Protein AF-A0A7X3FUL5-F1 (afdb_monomer_lite)

Organism: NCBI:txid2683198

Sequence (285 aa):
MTPEQLDKLRYYLGDAISIDHLSRREWRLQTDLLRQSFIAADMFVQLDKRAIFVDGRISVDVGKKALASKDVKAFFNRRCHDFGLKSRRLIYFDTVSSAKIRGGNHNTLLHFHALLEFPERRSLKQFKAQLKKVFGDAKELGERQLHRSAPNWDTGFTHGSTRAQGPLGKIFYSTKNAGAAYAALNLNKGGARSRAAPVARGSLNKRSQGIARGLPSNFNAQIVICDRVSQQRGRAAFNAWYQDEKAKQDRQILERAAKAAPTTANESAAFVSQVPLKISGSNVA

Secondary structure (DSSP, 8-state):
--HHHHHHHHHHHGGG--GGG-S--SGGGS-HHHHHHHHHHHHHHHHGGGEEEEEEEPPHHHHHHHHHTS-HHHHHHHHHHHTT--S-EEEEEEEE--TTS-SS----EEEEEEEEEPPTT--HHHHHHHHHHHH---GGGGGGGEEEE---SS--EEETTEEE-HHHHHHHHHHTTHHHHHHHTTTTTTTT--TTTTHHHHGGGTT--GGG-SS-TTSGGGTEEEESS-HHHHHHHHHHHHHHHHHHHHHHHHHHHHHHS----SSSSS---------------

Structure (mmCIF, N/CA/C/O backbone):
data_AF-A0A7X3FUL5-F1
#
_entry.id   AF-A0A7X3FUL5-F1
#
loop_
_atom_site.group_PDB
_atom_site.id
_atom_site.type_symbol
_atom_site.label_atom_id
_atom_site.label_alt_id
_atom_site.label_comp_id
_atom_site.label_asym_id
_atom_site.label_entity_id
_atom_site.label_seq_id
_atom_site.pdbx_PDB_ins_code
_atom_site.Cartn_x
_atom_site.Cartn_y
_atom_site.Cartn_z
_atom_site.occupancy
_atom_site.B_iso_or_equiv
_atom_site.auth_seq_id
_atom_site.auth_comp_id
_atom_site.auth_asym_id
_atom_site.auth_atom_id
_atom_site.pdbx_PDB_model_num
ATOM 1 N N . MET A 1 1 ? 6.522 -15.749 -12.344 1.00 79.62 1 MET A N 1
ATOM 2 C CA . MET A 1 1 ? 5.424 -14.832 -12.706 1.00 79.62 1 MET A CA 1
ATOM 3 C C . MET A 1 1 ? 5.093 -15.133 -14.150 1.00 79.62 1 MET A C 1
ATOM 5 O O . MET A 1 1 ? 6.028 -15.232 -14.934 1.00 79.62 1 MET A O 1
ATOM 9 N N . THR A 1 2 ? 3.832 -15.404 -14.470 1.00 88.69 2 THR A N 1
ATOM 10 C CA . THR A 1 2 ? 3.420 -15.668 -15.858 1.00 88.69 2 THR A CA 1
ATOM 11 C C . THR A 1 2 ? 3.358 -14.357 -16.654 1.00 88.69 2 THR A C 1
ATOM 13 O O . THR A 1 2 ? 3.250 -13.296 -16.029 1.00 88.69 2 THR A O 1
ATOM 16 N N . PRO A 1 3 ? 3.391 -14.397 -18.000 1.00 88.50 3 PRO A N 1
ATOM 17 C CA . PRO A 1 3 ? 3.166 -13.206 -18.823 1.00 88.50 3 PRO A CA 1
ATOM 18 C C . PRO A 1 3 ? 1.864 -12.481 -18.455 1.00 88.50 3 PRO A C 1
ATOM 20 O O . PRO A 1 3 ? 1.877 -11.287 -18.187 1.00 88.50 3 PRO A O 1
ATOM 23 N N . GLU A 1 4 ? 0.770 -13.225 -18.268 1.00 89.69 4 GLU A N 1
ATOM 24 C CA . GLU A 1 4 ? -0.522 -12.665 -17.849 1.00 89.69 4 GLU A CA 1
ATOM 25 C C . GLU A 1 4 ? -0.452 -11.950 -16.485 1.00 89.69 4 GLU A C 1
ATOM 27 O O . GLU A 1 4 ? -1.010 -10.869 -16.298 1.00 89.69 4 GLU A O 1
ATOM 32 N N . GLN A 1 5 ? 0.254 -12.528 -15.506 1.00 88.81 5 GLN A N 1
ATOM 33 C CA . GLN A 1 5 ? 0.448 -11.894 -14.198 1.00 88.81 5 GLN A CA 1
ATOM 34 C C . GLN A 1 5 ? 1.295 -10.626 -14.297 1.00 88.81 5 GLN A C 1
ATOM 36 O O . GLN A 1 5 ? 1.069 -9.682 -13.541 1.00 88.81 5 GLN A O 1
ATOM 41 N N . LEU A 1 6 ? 2.270 -10.610 -15.205 1.00 87.88 6 LEU A N 1
ATOM 42 C CA . LEU A 1 6 ? 3.119 -9.456 -15.447 1.00 87.88 6 LEU A CA 1
ATOM 43 C C . LEU A 1 6 ? 2.346 -8.327 -16.143 1.00 87.88 6 LEU A C 1
ATOM 45 O O . LEU A 1 6 ? 2.503 -7.166 -15.774 1.00 87.88 6 LEU A O 1
ATOM 49 N N . ASP A 1 7 ? 1.461 -8.655 -17.079 1.00 89.94 7 ASP A N 1
ATOM 50 C CA . ASP A 1 7 ? 0.599 -7.667 -17.727 1.00 89.94 7 ASP A CA 1
ATOM 51 C C . ASP A 1 7 ? -0.431 -7.099 -16.752 1.00 89.94 7 ASP A C 1
ATOM 53 O O . ASP A 1 7 ? -0.622 -5.886 -16.698 1.00 89.94 7 ASP A O 1
ATOM 57 N N . LYS A 1 8 ? -1.003 -7.933 -15.874 1.00 88.69 8 LYS A N 1
ATOM 58 C CA . LYS A 1 8 ? -1.824 -7.449 -14.752 1.00 88.69 8 LYS A CA 1
ATOM 59 C C . LYS A 1 8 ? -1.018 -6.548 -13.815 1.00 88.69 8 LYS A C 1
ATOM 61 O O . LYS A 1 8 ? -1.501 -5.493 -13.415 1.00 88.69 8 LYS A O 1
ATOM 66 N N . LEU A 1 9 ? 0.216 -6.923 -13.476 1.00 89.38 9 LEU A N 1
ATOM 67 C CA . LEU A 1 9 ? 1.098 -6.093 -12.653 1.00 89.38 9 LEU A CA 1
ATOM 68 C C . LEU A 1 9 ? 1.320 -4.716 -13.297 1.00 89.38 9 LEU A C 1
ATOM 70 O O . LEU A 1 9 ? 1.159 -3.701 -12.621 1.00 89.38 9 LEU A O 1
ATOM 74 N N . ARG A 1 10 ? 1.638 -4.673 -14.596 1.00 87.88 10 ARG A N 1
ATOM 75 C CA . ARG A 1 10 ? 1.774 -3.426 -15.363 1.00 87.88 10 ARG A CA 1
ATOM 76 C C . ARG A 1 10 ? 0.492 -2.622 -15.373 1.00 87.88 10 ARG A C 1
ATOM 78 O O . ARG A 1 10 ? 0.539 -1.435 -15.094 1.00 87.88 10 ARG A O 1
ATOM 85 N N . TYR A 1 11 ? -0.642 -3.271 -15.612 1.00 86.44 11 TYR A N 1
ATOM 86 C CA . TYR A 1 11 ? -1.949 -2.631 -15.558 1.00 86.44 11 TYR A CA 1
ATOM 87 C C . TYR A 1 11 ? -2.181 -1.930 -14.206 1.00 86.44 11 TYR A C 1
ATOM 89 O O . TYR A 1 11 ? -2.621 -0.784 -14.168 1.00 86.44 11 TYR A O 1
ATOM 97 N N . TYR A 1 12 ? -1.816 -2.566 -13.086 1.00 86.31 12 TYR A N 1
ATOM 98 C CA . TYR A 1 12 ? -1.978 -1.980 -11.748 1.00 86.31 12 TYR A CA 1
ATOM 99 C C . TYR A 1 12 ? -0.986 -0.861 -11.414 1.00 86.31 12 TYR A C 1
ATOM 101 O O . TYR A 1 12 ? -1.294 -0.006 -10.579 1.00 86.31 12 TYR A O 1
ATOM 109 N N . LEU A 1 13 ? 0.201 -0.877 -12.019 1.00 85.25 13 LEU A N 1
ATOM 110 C CA . LEU A 1 13 ? 1.215 0.163 -11.843 1.00 85.25 13 LEU A CA 1
ATOM 111 C C . LEU A 1 13 ? 1.037 1.322 -12.840 1.00 85.25 13 LEU A C 1
ATOM 113 O O . LEU A 1 13 ? 1.470 2.437 -12.553 1.00 85.25 13 LEU A O 1
ATOM 117 N N . GLY A 1 14 ? 0.381 1.077 -13.976 1.00 79.94 14 GLY A N 1
ATOM 118 C CA . GLY A 1 14 ? 0.295 1.997 -15.108 1.00 79.94 14 GLY A CA 1
ATOM 119 C C . GLY A 1 14 ? 1.675 2.438 -15.611 1.00 79.94 14 GLY A C 1
ATOM 120 O O . GLY A 1 14 ? 2.691 1.791 -15.353 1.00 79.94 14 GLY A O 1
ATOM 121 N N . ASP A 1 15 ? 1.724 3.609 -16.244 1.00 76.81 15 ASP A N 1
ATOM 122 C CA . ASP A 1 15 ? 2.964 4.227 -16.749 1.00 76.81 15 ASP A CA 1
ATOM 123 C C . ASP A 1 15 ? 3.752 4.985 -15.669 1.00 76.81 15 ASP A C 1
ATOM 125 O O . ASP A 1 15 ? 4.666 5.765 -15.943 1.00 76.81 15 ASP A O 1
ATOM 129 N N . ALA A 1 16 ? 3.405 4.785 -14.398 1.00 79.94 16 ALA A N 1
ATOM 130 C CA . ALA A 1 16 ? 4.010 5.523 -13.298 1.00 79.94 16 ALA A CA 1
ATOM 131 C C . ALA A 1 16 ? 5.480 5.144 -13.043 1.00 79.94 16 ALA A C 1
ATOM 133 O O . ALA A 1 16 ? 6.168 5.820 -12.266 1.00 79.94 16 ALA A O 1
ATOM 134 N N . ILE A 1 17 ? 5.957 4.051 -13.651 1.00 82.81 17 ILE A N 1
ATOM 135 C CA . ILE A 1 17 ? 7.285 3.477 -13.425 1.00 82.81 17 ILE A CA 1
ATOM 136 C C . ILE A 1 17 ? 7.944 3.163 -14.765 1.00 82.81 17 ILE A C 1
ATOM 138 O O . ILE A 1 17 ? 7.440 2.353 -15.532 1.00 82.81 17 ILE A O 1
ATOM 142 N N . SER A 1 18 ? 9.119 3.747 -14.992 1.00 85.19 18 SER A N 1
ATOM 143 C CA . SER A 1 18 ? 10.024 3.373 -16.079 1.00 85.19 18 SER A CA 1
ATOM 144 C C . SER A 1 18 ? 11.337 2.866 -15.491 1.00 85.19 18 SER A C 1
ATOM 146 O O . SER A 1 18 ? 11.749 3.304 -14.412 1.00 85.19 18 SER A O 1
ATOM 148 N N . ILE A 1 19 ? 12.007 1.956 -16.201 1.00 86.94 19 ILE A N 1
ATOM 149 C CA . ILE A 1 19 ? 13.347 1.485 -15.839 1.00 86.94 19 ILE A CA 1
ATOM 150 C C . ILE A 1 19 ? 14.356 2.642 -15.786 1.00 86.94 19 ILE A C 1
ATOM 152 O O . ILE A 1 19 ? 15.195 2.678 -14.886 1.00 86.94 19 ILE A O 1
ATOM 156 N N . ASP A 1 20 ? 14.205 3.638 -16.662 1.00 85.62 20 ASP A N 1
ATOM 157 C CA . ASP A 1 20 ? 15.075 4.818 -16.728 1.00 85.62 20 ASP A CA 1
ATOM 158 C C . ASP A 1 20 ? 14.846 5.772 -15.546 1.00 85.62 20 ASP A C 1
ATOM 160 O O . ASP A 1 20 ? 15.722 6.554 -15.176 1.00 85.62 20 ASP A O 1
ATOM 164 N N . HIS A 1 21 ? 13.686 5.674 -14.888 1.00 84.31 21 HIS A N 1
ATOM 165 C CA . HIS A 1 21 ? 13.387 6.432 -13.675 1.00 84.31 21 HIS A CA 1
ATOM 166 C C . HIS A 1 21 ? 14.070 5.849 -12.429 1.00 84.31 21 HIS A C 1
ATOM 168 O O . HIS A 1 21 ? 13.963 6.436 -11.348 1.00 84.31 21 HIS A O 1
ATOM 174 N N . LEU A 1 22 ? 14.751 4.703 -12.535 1.00 84.56 22 LEU A N 1
ATOM 175 C CA . LEU A 1 22 ? 15.404 4.039 -11.412 1.00 84.56 22 LEU A CA 1
ATOM 176 C C . LEU A 1 22 ? 16.895 4.381 -11.346 1.00 84.56 22 LEU A C 1
ATOM 178 O O . LEU A 1 22 ? 17.689 3.966 -12.185 1.00 84.56 22 LEU A O 1
ATOM 182 N N . SER A 1 23 ? 17.323 5.042 -10.267 1.00 79.12 23 SER A N 1
ATOM 183 C CA . SER A 1 23 ? 18.760 5.195 -9.976 1.00 79.12 23 SER A CA 1
ATOM 184 C C . SER A 1 23 ? 19.407 3.921 -9.418 1.00 79.12 23 SER A C 1
ATOM 186 O O . SER A 1 23 ? 20.630 3.788 -9.430 1.00 79.12 23 SER A O 1
ATOM 188 N N . ARG A 1 24 ? 18.601 2.982 -8.910 1.00 80.75 24 ARG A N 1
ATOM 189 C CA . ARG A 1 24 ? 19.043 1.726 -8.293 1.00 80.75 24 ARG A CA 1
ATOM 190 C C . ARG A 1 24 ? 18.210 0.576 -8.822 1.00 80.75 24 ARG A C 1
ATOM 192 O O . ARG A 1 24 ? 17.042 0.756 -9.141 1.00 80.75 24 ARG A O 1
ATOM 199 N N . ARG A 1 25 ? 18.798 -0.616 -8.872 1.00 84.56 25 ARG A N 1
ATOM 200 C CA . ARG A 1 25 ? 18.143 -1.826 -9.400 1.00 84.56 25 ARG A CA 1
ATOM 201 C C . ARG A 1 25 ? 17.849 -2.848 -8.307 1.00 84.56 25 ARG A C 1
ATOM 203 O O . ARG A 1 25 ? 16.920 -3.629 -8.424 1.00 84.56 25 ARG A O 1
ATOM 210 N N . GLU A 1 26 ? 18.581 -2.816 -7.199 1.00 83.12 26 GLU A N 1
ATOM 211 C CA . GLU A 1 26 ? 18.344 -3.717 -6.073 1.00 83.12 26 GLU A CA 1
ATOM 212 C C . GLU A 1 26 ? 17.089 -3.324 -5.283 1.00 83.12 26 GLU A C 1
ATOM 214 O O . GLU A 1 26 ? 17.012 -2.220 -4.743 1.00 83.12 26 GLU A O 1
ATOM 219 N N . TRP A 1 27 ? 16.152 -4.264 -5.118 1.00 83.94 27 TRP A N 1
ATOM 220 C CA . TRP A 1 27 ? 14.923 -4.089 -4.328 1.00 83.94 27 TRP A CA 1
ATOM 221 C C . TRP A 1 27 ? 15.145 -3.426 -2.961 1.00 83.94 27 TRP A C 1
ATOM 223 O O . TRP A 1 27 ? 14.440 -2.487 -2.596 1.00 83.94 27 TRP A O 1
ATOM 233 N N . ARG A 1 28 ? 16.140 -3.899 -2.196 1.00 81.81 28 ARG A N 1
ATOM 234 C CA . ARG A 1 28 ? 16.413 -3.409 -0.832 1.00 81.81 28 ARG A CA 1
ATOM 235 C C . ARG A 1 28 ? 16.795 -1.927 -0.795 1.00 81.81 28 ARG A C 1
ATOM 237 O O . ARG A 1 28 ? 16.656 -1.292 0.243 1.00 81.81 28 ARG A O 1
ATOM 244 N N . LEU A 1 29 ? 17.289 -1.398 -1.914 1.00 79.31 29 LEU A N 1
ATOM 245 C CA . LEU A 1 29 ? 17.746 -0.021 -2.032 1.00 79.31 29 LEU A CA 1
ATOM 246 C C . LEU A 1 29 ? 16.675 0.914 -2.609 1.00 79.31 29 LEU A C 1
ATOM 248 O O . LEU A 1 29 ? 16.933 2.117 -2.702 1.00 79.31 29 LEU A O 1
ATOM 252 N N . GLN A 1 30 ? 15.507 0.379 -2.980 1.00 81.62 30 GLN A N 1
ATOM 253 C CA . GLN A 1 30 ? 14.386 1.146 -3.513 1.00 81.62 30 GLN A CA 1
ATOM 254 C C . GLN A 1 30 ? 13.670 1.968 -2.438 1.00 81.62 30 GLN A C 1
ATOM 256 O O . GLN A 1 30 ? 13.664 1.629 -1.245 1.00 81.62 30 GLN A O 1
ATOM 261 N N . THR A 1 31 ? 12.996 3.035 -2.871 1.00 80.06 31 THR A N 1
ATOM 262 C CA . THR A 1 31 ? 12.142 3.848 -1.995 1.00 80.06 31 THR A CA 1
ATOM 263 C C . THR A 1 31 ? 11.023 2.997 -1.390 1.00 80.06 31 THR A C 1
ATOM 265 O O . THR A 1 31 ? 10.596 1.992 -1.967 1.00 80.06 31 THR A O 1
ATOM 268 N N . ASP A 1 32 ? 10.550 3.372 -0.198 1.00 80.69 32 ASP A N 1
ATOM 269 C CA . ASP A 1 32 ? 9.430 2.664 0.435 1.00 80.69 32 ASP A CA 1
ATOM 270 C C . ASP A 1 32 ? 8.182 2.722 -0.449 1.00 80.69 32 ASP A C 1
ATOM 272 O O . ASP A 1 32 ? 7.472 1.728 -0.550 1.00 80.69 32 ASP A O 1
ATOM 276 N N . LEU A 1 33 ? 7.949 3.856 -1.122 1.00 82.25 33 LEU A N 1
ATOM 277 C CA . LEU A 1 33 ? 6.818 4.043 -2.026 1.00 82.25 33 LEU A CA 1
ATOM 278 C C . LEU A 1 33 ? 6.862 3.051 -3.192 1.00 82.25 33 LEU A C 1
ATOM 280 O O . LEU A 1 33 ? 5.865 2.382 -3.463 1.00 82.25 33 LEU A O 1
ATOM 284 N N . LEU A 1 34 ? 8.025 2.898 -3.835 1.00 86.25 34 LEU A N 1
ATOM 285 C CA . LEU A 1 34 ? 8.201 1.930 -4.914 1.00 86.25 34 LEU A CA 1
ATOM 286 C C . LEU A 1 34 ? 7.966 0.504 -4.405 1.00 86.25 34 LEU A C 1
ATOM 288 O O . LEU A 1 34 ? 7.189 -0.248 -4.991 1.00 86.25 34 LEU A O 1
ATOM 292 N N . ARG A 1 35 ? 8.564 0.149 -3.260 1.00 87.88 35 ARG A N 1
ATOM 293 C CA . ARG A 1 35 ? 8.383 -1.179 -2.655 1.00 87.88 35 ARG A CA 1
ATOM 294 C C . ARG A 1 35 ? 6.921 -1.467 -2.317 1.00 87.88 35 ARG A C 1
ATOM 296 O O . ARG A 1 35 ? 6.401 -2.524 -2.655 1.00 87.88 35 ARG A O 1
ATOM 303 N N . GLN A 1 36 ? 6.243 -0.524 -1.676 1.00 88.56 36 GLN A N 1
ATOM 304 C CA . GLN A 1 36 ? 4.834 -0.646 -1.307 1.00 88.56 36 GLN A CA 1
ATOM 305 C C . GLN A 1 36 ? 3.928 -0.762 -2.536 1.00 88.56 36 GLN A C 1
ATOM 307 O O . GLN A 1 36 ? 2.947 -1.495 -2.488 1.00 88.56 36 GLN A O 1
ATOM 312 N N . SER A 1 37 ? 4.290 -0.119 -3.645 1.00 89.00 37 SER A N 1
ATOM 313 C CA . SER A 1 37 ? 3.534 -0.185 -4.899 1.00 89.00 37 SER A CA 1
ATOM 314 C C . SER A 1 37 ? 3.611 -1.560 -5.550 1.00 89.00 37 SER A C 1
ATOM 316 O O . SER A 1 37 ? 2.576 -2.117 -5.899 1.00 89.00 37 SER A O 1
ATOM 318 N N . PHE A 1 38 ? 4.798 -2.171 -5.613 1.00 91.69 38 PHE A N 1
ATOM 319 C CA . PHE A 1 38 ? 4.933 -3.555 -6.086 1.00 91.69 38 PHE A CA 1
ATOM 320 C C . PHE A 1 38 ? 4.267 -4.566 -5.151 1.00 91.69 38 PHE A C 1
ATOM 322 O O . PHE A 1 38 ? 3.683 -5.540 -5.614 1.00 91.69 38 PHE A O 1
ATOM 329 N N . ILE A 1 39 ? 4.314 -4.330 -3.837 1.00 91.94 39 ILE A N 1
ATOM 330 C CA . ILE A 1 39 ? 3.602 -5.154 -2.855 1.00 91.94 39 ILE A CA 1
ATOM 331 C C . ILE A 1 39 ? 2.082 -5.069 -3.068 1.00 91.94 39 ILE A C 1
ATOM 333 O O . ILE A 1 39 ? 1.401 -6.092 -3.090 1.00 91.94 39 ILE A O 1
ATOM 337 N N . ALA A 1 40 ? 1.544 -3.861 -3.229 1.00 90.62 40 ALA A N 1
ATOM 338 C CA . ALA A 1 40 ? 0.122 -3.652 -3.450 1.00 90.62 40 ALA A CA 1
ATOM 339 C C . ALA A 1 40 ? -0.336 -4.231 -4.792 1.00 90.62 40 ALA A C 1
ATOM 341 O O . ALA A 1 40 ? -1.346 -4.925 -4.841 1.00 90.62 40 ALA A O 1
ATOM 342 N N . ALA A 1 41 ? 0.417 -3.997 -5.865 1.00 90.44 41 ALA A N 1
ATOM 343 C CA . ALA A 1 41 ? 0.095 -4.526 -7.182 1.00 90.44 41 ALA A CA 1
ATOM 344 C C . ALA A 1 41 ? 0.138 -6.067 -7.202 1.00 90.44 41 ALA A C 1
ATOM 346 O O . ALA A 1 41 ? -0.780 -6.684 -7.732 1.00 90.44 41 ALA A O 1
ATOM 347 N N . ASP A 1 42 ? 1.104 -6.704 -6.527 1.00 91.81 42 ASP A N 1
ATOM 348 C CA . ASP A 1 42 ? 1.114 -8.164 -6.334 1.00 91.81 42 ASP A CA 1
ATOM 349 C C . ASP A 1 42 ? -0.128 -8.666 -5.575 1.00 91.81 42 ASP A C 1
ATOM 351 O O . ASP A 1 42 ? -0.709 -9.692 -5.938 1.00 91.81 42 ASP A O 1
ATOM 355 N N . MET A 1 43 ? -0.589 -7.930 -4.555 1.00 91.44 43 MET A N 1
ATOM 356 C CA . MET A 1 43 ? -1.853 -8.255 -3.888 1.00 91.44 43 MET A CA 1
ATOM 357 C C . MET A 1 43 ? -3.028 -8.214 -4.865 1.00 91.44 43 MET A C 1
ATOM 359 O O . MET A 1 43 ? -3.838 -9.135 -4.835 1.00 91.44 43 MET A O 1
ATOM 363 N N . PHE A 1 44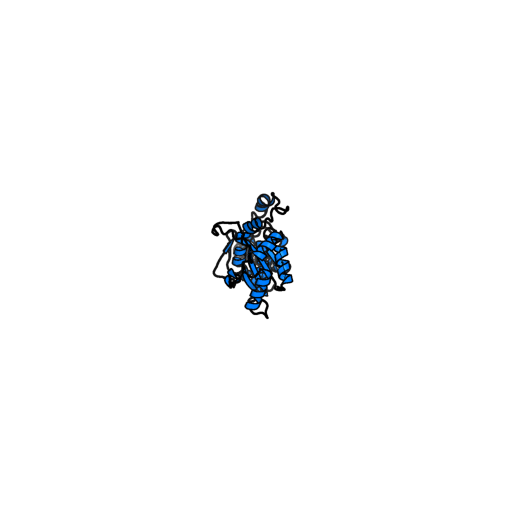 ? -3.116 -7.204 -5.734 1.00 88.94 44 PHE A N 1
ATOM 364 C CA . PHE A 1 44 ? -4.176 -7.128 -6.743 1.00 88.94 44 PHE A CA 1
ATOM 365 C C . PHE A 1 44 ? -4.125 -8.281 -7.738 1.00 88.94 44 PHE A C 1
ATOM 367 O O . PHE A 1 44 ? -5.147 -8.922 -7.962 1.00 88.94 44 PHE A O 1
ATOM 374 N N . VAL A 1 45 ? -2.940 -8.606 -8.261 1.00 90.50 45 VAL A N 1
ATOM 375 C CA . VAL A 1 45 ? -2.754 -9.741 -9.179 1.00 90.50 45 VAL A CA 1
ATOM 376 C C . VAL A 1 45 ? -3.246 -11.052 -8.553 1.00 90.50 45 VAL A C 1
ATOM 378 O O . VAL A 1 45 ? -3.807 -11.892 -9.250 1.00 90.50 45 VAL A O 1
ATOM 381 N N . GLN A 1 46 ? -3.056 -11.239 -7.244 1.00 90.31 46 GLN A N 1
ATOM 382 C CA . GLN A 1 46 ? -3.412 -12.485 -6.554 1.00 90.31 46 GLN A CA 1
ATOM 383 C C . GLN A 1 46 ? -4.841 -12.546 -6.026 1.00 90.31 46 GLN A C 1
ATOM 385 O O . GLN A 1 46 ? -5.389 -13.635 -5.883 1.00 90.31 46 GLN A O 1
ATOM 390 N N . LEU A 1 47 ? -5.397 -11.411 -5.613 1.00 89.19 47 LEU A N 1
ATOM 391 C CA . LEU A 1 47 ? -6.693 -11.346 -4.939 1.00 89.19 47 LEU A CA 1
ATOM 392 C C . LEU A 1 47 ? -7.820 -10.918 -5.866 1.00 89.19 47 LEU A C 1
ATOM 394 O O . LEU A 1 47 ? -8.980 -11.173 -5.540 1.00 89.19 47 LEU A O 1
ATOM 398 N N . ASP A 1 48 ? -7.493 -10.239 -6.964 1.00 86.06 48 ASP A N 1
ATOM 399 C CA . ASP A 1 48 ? -8.454 -9.657 -7.892 1.00 86.06 48 ASP A CA 1
ATOM 400 C C . ASP A 1 48 ? -9.558 -8.891 -7.126 1.00 86.06 48 ASP A C 1
ATOM 402 O O . ASP A 1 48 ? -9.261 -8.000 -6.321 1.00 86.06 48 ASP A O 1
ATOM 406 N N . LYS A 1 49 ? -10.829 -9.290 -7.261 1.00 86.12 49 LYS A N 1
ATOM 407 C CA . LYS A 1 49 ? -11.991 -8.661 -6.608 1.00 86.12 49 LYS A CA 1
ATOM 408 C C . LYS A 1 49 ? -11.947 -8.692 -5.077 1.00 86.12 49 LYS A C 1
ATOM 410 O O . LYS A 1 49 ? -12.692 -7.954 -4.426 1.00 86.12 49 LYS A O 1
ATOM 415 N N . ARG A 1 50 ? -11.103 -9.541 -4.481 1.00 89.81 50 ARG A N 1
ATOM 416 C CA . ARG A 1 50 ? -10.924 -9.632 -3.027 1.00 89.81 50 ARG A CA 1
ATOM 417 C C . ARG A 1 50 ? -9.946 -8.589 -2.485 1.00 89.81 50 ARG A C 1
ATOM 419 O O . ARG A 1 50 ? -9.937 -8.383 -1.277 1.00 89.81 50 ARG A O 1
ATOM 426 N N . ALA A 1 51 ? -9.148 -7.915 -3.310 1.00 90.06 51 ALA A N 1
ATOM 427 C CA . ALA A 1 51 ? -8.333 -6.789 -2.860 1.00 90.06 51 ALA A CA 1
ATOM 428 C C . ALA A 1 51 ? -9.199 -5.522 -2.785 1.00 90.06 51 ALA A C 1
ATOM 430 O O . ALA A 1 51 ? -9.649 -5.000 -3.802 1.00 90.06 51 ALA A O 1
ATOM 431 N N . ILE A 1 52 ? -9.450 -5.021 -1.574 1.00 88.56 52 ILE A N 1
ATOM 432 C CA . ILE A 1 52 ? -10.317 -3.859 -1.345 1.00 88.56 52 ILE A CA 1
ATOM 433 C C . ILE A 1 52 ? -9.569 -2.718 -0.662 1.00 88.56 52 ILE A C 1
ATOM 435 O O . ILE A 1 52 ? -8.742 -2.949 0.221 1.00 88.56 52 ILE A O 1
ATOM 439 N N . PHE A 1 53 ? -9.918 -1.482 -1.024 1.00 88.75 53 PHE A N 1
ATOM 440 C CA . PHE A 1 53 ? -9.463 -0.302 -0.301 1.00 88.75 53 PHE A CA 1
ATOM 441 C C . PHE A 1 53 ? -10.477 0.120 0.755 1.00 88.75 53 PHE A C 1
ATOM 443 O O . PHE A 1 53 ? -11.685 0.166 0.506 1.00 88.75 53 PHE A O 1
ATOM 450 N N . VAL A 1 54 ? -9.976 0.460 1.937 1.00 89.88 54 VAL A N 1
ATOM 451 C CA . VAL A 1 54 ? -10.762 1.008 3.038 1.00 89.88 54 VAL A CA 1
ATOM 452 C C . VAL A 1 54 ? -10.091 2.274 3.543 1.00 89.88 54 VAL A C 1
ATOM 454 O O . VAL A 1 54 ? -9.001 2.223 4.110 1.00 89.88 54 VAL A O 1
ATOM 457 N N . ASP A 1 55 ? -10.781 3.393 3.361 1.00 87.94 55 ASP A N 1
ATOM 458 C CA . ASP A 1 55 ? -10.445 4.672 3.972 1.00 87.94 55 ASP A CA 1
ATOM 459 C C . ASP A 1 55 ? -11.239 4.775 5.277 1.00 87.94 55 ASP A C 1
ATOM 461 O O . ASP A 1 55 ? -12.467 4.631 5.281 1.00 87.94 55 ASP A O 1
ATOM 465 N N . GLY A 1 56 ? -10.551 4.971 6.398 1.00 88.31 56 GLY A N 1
ATOM 466 C CA . GLY A 1 56 ? -11.172 4.887 7.709 1.00 88.31 56 GLY A CA 1
ATOM 467 C C . GLY A 1 56 ? -10.761 5.986 8.675 1.00 88.31 56 GLY A C 1
ATOM 468 O O . GLY A 1 56 ? -9.622 6.456 8.689 1.00 88.31 56 GLY A O 1
ATOM 469 N N . ARG A 1 57 ? -11.715 6.389 9.518 1.00 88.00 57 ARG A N 1
ATOM 470 C CA . ARG A 1 57 ? -11.464 7.227 10.694 1.00 88.00 57 ARG A CA 1
ATOM 471 C C . ARG A 1 57 ? -11.327 6.348 11.934 1.00 88.00 57 ARG A C 1
ATOM 473 O O . ARG A 1 57 ? -12.150 5.458 12.170 1.00 88.00 57 ARG A O 1
ATOM 480 N N . ILE A 1 58 ? -10.286 6.606 12.713 1.00 89.56 58 ILE A N 1
ATOM 481 C CA . ILE A 1 58 ? -10.022 5.920 13.979 1.00 89.56 58 ILE A CA 1
ATOM 482 C C . ILE A 1 58 ? -10.821 6.632 15.068 1.00 89.56 58 ILE A C 1
ATOM 484 O O . ILE A 1 58 ? -10.891 7.863 15.066 1.00 89.56 58 ILE A O 1
ATOM 488 N N . SER A 1 59 ? -11.443 5.882 15.982 1.00 89.31 59 SER A N 1
ATOM 489 C CA . SER A 1 59 ? -12.160 6.515 17.092 1.00 89.31 59 SER A CA 1
ATOM 490 C C . SER A 1 59 ? -11.189 7.300 17.975 1.00 89.31 59 SER A C 1
ATOM 492 O O . SER A 1 59 ? -10.026 6.917 18.136 1.00 89.31 59 SER A O 1
ATOM 494 N N . VAL A 1 60 ? -11.664 8.396 18.568 1.00 85.06 60 VAL A N 1
ATOM 495 C CA . VAL A 1 60 ? -10.824 9.298 19.371 1.00 85.06 60 VAL A CA 1
ATOM 496 C C . VAL A 1 60 ? -10.111 8.545 20.498 1.00 85.06 60 VAL A C 1
ATOM 498 O O . VAL A 1 60 ? -8.908 8.719 20.687 1.00 85.06 60 VAL A O 1
ATOM 501 N N . ASP A 1 61 ? -10.812 7.655 21.200 1.00 87.31 61 ASP A N 1
ATOM 502 C CA . ASP A 1 61 ? -10.247 6.899 22.323 1.00 87.31 61 ASP A CA 1
ATOM 503 C C . ASP A 1 61 ? -9.153 5.922 21.890 1.00 87.31 61 ASP A C 1
ATOM 505 O O . ASP A 1 61 ? -8.110 5.813 22.540 1.00 87.31 61 ASP A O 1
ATOM 509 N N . VAL A 1 62 ? -9.365 5.210 20.778 1.00 91.25 62 VAL A N 1
ATOM 510 C CA . VAL A 1 62 ? -8.357 4.288 20.238 1.00 91.25 62 VAL A CA 1
ATOM 511 C C . VAL A 1 62 ? -7.171 5.070 19.678 1.00 91.25 62 VAL A C 1
ATOM 513 O O . VAL A 1 62 ? -6.031 4.672 19.909 1.00 91.25 62 VAL A O 1
ATOM 516 N N . GLY A 1 63 ? -7.417 6.208 19.024 1.00 87.19 63 GLY A N 1
ATOM 517 C CA . GLY A 1 63 ? -6.381 7.125 18.552 1.00 87.19 63 GLY A CA 1
ATOM 518 C C . GLY A 1 63 ? -5.506 7.649 19.692 1.00 87.19 63 GLY A C 1
ATOM 519 O O . GLY A 1 63 ? -4.285 7.542 19.617 1.00 87.19 63 GLY A O 1
ATOM 520 N N . LYS A 1 64 ? -6.104 8.121 20.794 1.00 84.62 64 LYS A N 1
ATOM 521 C CA . LYS A 1 64 ? -5.370 8.566 21.994 1.00 84.62 64 LYS A CA 1
ATOM 522 C C . LYS A 1 64 ? -4.498 7.455 22.580 1.00 84.62 64 LYS A C 1
ATOM 524 O O . LYS A 1 64 ? -3.331 7.697 22.877 1.00 84.62 64 LYS A O 1
ATOM 529 N N . LYS A 1 65 ? -5.026 6.230 22.698 1.00 89.12 65 LYS A N 1
ATOM 530 C CA . LYS A 1 65 ? -4.258 5.062 23.175 1.00 89.12 65 LYS A CA 1
ATOM 531 C C . LYS A 1 65 ? -3.100 4.713 22.237 1.00 89.12 65 LYS A C 1
ATOM 533 O O . LYS A 1 65 ? -2.001 4.435 22.708 1.00 89.12 65 LYS A O 1
ATOM 538 N N . ALA A 1 66 ? -3.327 4.773 20.925 1.00 87.31 66 ALA A N 1
ATOM 539 C CA . ALA A 1 66 ? -2.282 4.546 19.934 1.00 87.31 66 ALA A CA 1
ATOM 540 C C . ALA A 1 66 ? -1.164 5.591 20.055 1.00 87.31 66 ALA A C 1
ATOM 542 O O . ALA A 1 66 ? 0.008 5.229 20.104 1.00 87.31 66 ALA A O 1
ATOM 543 N N . LEU A 1 67 ? -1.511 6.874 20.173 1.00 81.69 67 LEU A N 1
ATOM 544 C CA . LEU A 1 67 ? -0.539 7.956 20.360 1.00 81.69 67 LEU A CA 1
ATOM 545 C C . LEU A 1 67 ? 0.239 7.805 21.675 1.00 81.69 67 LEU A C 1
ATOM 547 O O . LEU A 1 67 ? 1.461 7.941 21.687 1.00 81.69 67 LEU A O 1
ATOM 551 N N . ALA A 1 68 ? -0.446 7.452 22.766 1.00 82.38 68 ALA A N 1
ATOM 552 C CA . ALA A 1 68 ? 0.177 7.210 24.066 1.00 82.38 68 ALA A CA 1
ATOM 553 C C . ALA A 1 68 ? 1.168 6.032 24.048 1.00 82.38 68 ALA A C 1
ATOM 555 O O . ALA A 1 68 ? 2.143 6.045 24.797 1.00 82.38 68 ALA A O 1
ATOM 556 N N . SER A 1 69 ? 0.963 5.042 23.169 1.00 83.31 69 SER A N 1
ATOM 557 C CA . SER A 1 69 ? 1.866 3.890 23.032 1.00 83.31 69 SER A CA 1
ATOM 558 C C . SER A 1 69 ? 3.250 4.240 22.473 1.00 83.31 69 SER A C 1
ATOM 560 O O . SER A 1 69 ? 4.165 3.433 22.594 1.00 83.31 69 SER A O 1
ATOM 562 N N . LYS A 1 70 ? 3.409 5.418 21.847 1.00 78.12 70 LYS A N 1
ATOM 563 C CA . LYS A 1 70 ? 4.618 5.863 21.122 1.00 78.12 70 LYS A CA 1
ATOM 564 C C . LYS A 1 70 ? 5.022 4.993 19.916 1.00 78.12 70 LYS A C 1
ATOM 566 O O . LYS A 1 70 ? 5.920 5.390 19.181 1.00 78.12 70 LYS A O 1
ATOM 571 N N . ASP A 1 71 ? 4.328 3.882 19.661 1.00 81.75 71 ASP A N 1
ATOM 572 C CA . ASP A 1 71 ? 4.469 3.034 18.473 1.00 81.75 71 ASP A CA 1
ATOM 573 C C . ASP A 1 71 ? 3.081 2.670 17.918 1.00 81.75 71 ASP A C 1
ATOM 575 O O . ASP A 1 71 ? 2.523 1.592 18.143 1.00 81.75 71 ASP A O 1
ATOM 579 N N . VAL A 1 72 ? 2.506 3.614 17.169 1.00 82.88 72 VAL A N 1
ATOM 580 C CA . VAL A 1 72 ? 1.180 3.481 16.544 1.00 82.88 72 VAL A CA 1
ATOM 581 C C . VAL A 1 72 ? 1.099 2.252 15.640 1.00 82.88 72 VAL A C 1
ATOM 583 O O . VAL A 1 72 ? 0.080 1.556 15.620 1.00 82.88 72 VAL A O 1
ATOM 586 N N . LYS A 1 73 ? 2.175 1.959 14.906 1.00 87.06 73 LYS A N 1
ATOM 587 C CA . LYS A 1 73 ? 2.236 0.822 13.992 1.00 87.06 73 LYS A CA 1
ATOM 588 C C . LYS A 1 73 ? 2.134 -0.492 14.763 1.00 87.06 73 LYS A C 1
ATOM 590 O O . LYS A 1 73 ? 1.282 -1.317 14.425 1.00 87.06 73 LYS A O 1
ATOM 595 N N . ALA A 1 74 ? 2.961 -0.691 15.789 1.00 87.88 74 ALA A N 1
ATOM 596 C CA . ALA A 1 74 ? 2.910 -1.895 16.613 1.00 87.88 74 ALA A CA 1
ATOM 597 C C . ALA A 1 74 ? 1.576 -2.009 17.360 1.00 87.88 74 ALA A C 1
ATOM 599 O O . ALA A 1 74 ? 0.984 -3.090 17.384 1.00 87.88 74 ALA A O 1
ATOM 600 N N . PHE A 1 75 ? 1.056 -0.895 17.884 1.00 91.75 75 PHE A N 1
ATOM 601 C CA . PHE A 1 75 ? -0.240 -0.840 18.559 1.00 91.75 75 PHE A CA 1
ATOM 602 C C . PHE A 1 75 ? -1.374 -1.361 17.668 1.00 91.75 75 PHE A C 1
ATOM 604 O O . PHE A 1 75 ? -2.105 -2.277 18.055 1.00 91.75 75 PHE A O 1
ATOM 611 N N . PHE A 1 76 ? -1.517 -0.824 16.452 1.00 93.12 76 PHE A N 1
ATOM 612 C CA . PHE A 1 76 ? -2.576 -1.268 15.547 1.00 93.12 76 PHE A CA 1
ATOM 613 C C . PHE A 1 76 ? -2.320 -2.649 14.969 1.00 93.12 76 PHE A C 1
ATOM 615 O O . PHE A 1 76 ? -3.282 -3.392 14.770 1.00 93.12 76 PHE A O 1
ATOM 622 N N . ASN A 1 77 ? -1.060 -3.030 14.735 1.00 93.00 77 ASN A N 1
ATOM 623 C CA . ASN A 1 77 ? -0.771 -4.384 14.291 1.00 93.00 77 ASN A CA 1
ATOM 624 C C . ASN A 1 77 ? -1.217 -5.398 15.350 1.00 93.00 77 ASN A C 1
ATOM 626 O O . ASN A 1 77 ? -1.970 -6.313 15.026 1.00 93.00 77 ASN A O 1
ATOM 630 N N . ARG A 1 78 ? -0.868 -5.175 16.624 1.00 93.75 78 ARG A N 1
ATOM 631 C CA . ARG A 1 78 ? -1.335 -5.995 17.748 1.00 93.75 78 ARG A CA 1
ATOM 632 C C . ARG A 1 78 ? -2.860 -6.051 17.809 1.00 93.75 78 ARG A C 1
ATOM 634 O O . ARG A 1 78 ? -3.415 -7.142 17.809 1.00 93.75 78 ARG A O 1
ATOM 641 N N . ARG A 1 79 ? -3.555 -4.909 17.733 1.00 95.81 79 ARG A N 1
ATOM 642 C CA . ARG A 1 79 ? -5.032 -4.892 17.705 1.00 95.81 79 ARG A CA 1
ATOM 643 C C . ARG A 1 79 ? -5.614 -5.689 16.538 1.00 95.81 79 ARG A C 1
ATOM 645 O O . ARG A 1 79 ? -6.622 -6.366 16.713 1.00 95.81 79 ARG A O 1
ATOM 652 N N . CYS A 1 80 ? -5.006 -5.643 15.354 1.00 95.06 80 CYS A N 1
ATOM 653 C CA . CYS A 1 80 ? -5.451 -6.479 14.240 1.00 95.06 80 CYS A CA 1
ATOM 654 C C . CYS A 1 80 ? -5.386 -7.973 14.601 1.00 95.06 80 CYS A C 1
ATOM 656 O O . CYS A 1 80 ? -6.321 -8.706 14.285 1.00 95.06 80 CYS A O 1
ATOM 658 N N . HIS A 1 81 ? -4.326 -8.418 15.283 1.00 93.56 81 HIS A N 1
ATOM 659 C CA . HIS A 1 81 ? -4.208 -9.797 15.761 1.00 93.56 81 HIS A CA 1
ATOM 660 C C . HIS A 1 81 ? -5.219 -10.111 16.874 1.00 93.56 81 HIS A C 1
ATOM 662 O O . HIS A 1 81 ? -5.971 -11.077 16.734 1.00 93.56 81 HIS A O 1
ATOM 668 N N . ASP A 1 82 ? -5.308 -9.262 17.900 1.00 96.06 82 ASP A N 1
ATOM 669 C CA . ASP A 1 82 ? -6.192 -9.443 19.061 1.00 96.06 82 ASP A CA 1
ATOM 670 C C . ASP A 1 82 ? -7.674 -9.528 18.651 1.00 96.06 82 ASP A C 1
ATOM 672 O O . ASP A 1 82 ? -8.430 -10.349 19.165 1.00 96.06 82 ASP A O 1
ATOM 676 N N . PHE A 1 83 ? -8.101 -8.729 17.663 1.00 95.25 83 PHE A N 1
ATOM 677 C CA . PHE A 1 83 ? -9.479 -8.736 17.146 1.00 95.25 83 PHE A CA 1
ATOM 678 C C . PHE A 1 83 ? -9.669 -9.627 15.905 1.00 95.25 83 PHE A C 1
ATOM 680 O O . PHE A 1 83 ? -10.684 -9.543 15.199 1.00 95.25 83 PHE A O 1
ATOM 687 N N . GLY A 1 84 ? -8.704 -10.510 15.636 1.00 90.50 84 GLY A N 1
ATOM 688 C CA . GLY A 1 84 ? -8.813 -11.583 14.651 1.00 90.50 84 GLY A CA 1
ATOM 689 C C . GLY A 1 84 ? -8.885 -11.122 13.194 1.00 90.50 84 GLY A C 1
ATOM 690 O O . GLY A 1 84 ? -9.436 -11.845 12.355 1.00 90.50 84 GLY A O 1
ATOM 691 N N . LEU A 1 85 ? -8.392 -9.925 12.864 1.00 91.94 85 LEU A N 1
ATOM 692 C CA . LEU A 1 85 ? -8.237 -9.474 11.481 1.00 91.94 85 LEU A CA 1
ATOM 693 C C . LEU A 1 85 ? -7.084 -10.263 10.847 1.00 91.94 85 LEU A C 1
ATOM 695 O O . LEU A 1 85 ? -5.912 -9.913 10.953 1.00 91.94 85 LEU A O 1
ATOM 699 N N . LYS A 1 86 ? -7.431 -11.391 10.226 1.00 87.56 86 LYS A N 1
ATOM 700 C CA . LYS A 1 86 ? -6.478 -12.364 9.670 1.00 87.56 86 LYS A CA 1
ATOM 701 C C . LYS A 1 86 ? -6.096 -12.094 8.209 1.00 87.56 86 LYS A C 1
ATOM 703 O O . LYS A 1 86 ? -5.255 -12.809 7.670 1.00 87.56 86 LYS A O 1
ATOM 708 N N . SER A 1 87 ? -6.709 -11.103 7.573 1.00 89.12 87 SER A N 1
ATOM 709 C CA . SER A 1 87 ? -6.488 -10.756 6.170 1.00 89.12 87 SER A CA 1
ATOM 710 C C . SER A 1 87 ? -5.077 -10.227 5.919 1.00 89.12 87 SER A C 1
ATOM 712 O O . SER A 1 87 ? -4.511 -9.531 6.771 1.00 89.12 87 SER A O 1
ATOM 714 N N . ARG A 1 88 ? -4.554 -10.484 4.714 1.00 92.50 88 ARG A N 1
ATOM 715 C CA . ARG A 1 88 ? -3.422 -9.729 4.163 1.00 92.50 88 ARG A CA 1
ATOM 716 C C . ARG A 1 88 ? -3.738 -8.238 4.190 1.00 92.50 88 ARG A C 1
ATOM 718 O O . ARG A 1 88 ? -4.846 -7.846 3.813 1.00 92.50 88 ARG A O 1
ATOM 725 N N . ARG A 1 89 ? -2.801 -7.422 4.677 1.00 92.50 89 ARG A N 1
ATOM 726 C CA . ARG A 1 89 ? -3.038 -5.991 4.887 1.00 92.50 89 ARG A CA 1
ATOM 727 C C . ARG A 1 89 ? -1.816 -5.119 4.639 1.00 92.50 89 ARG A C 1
ATOM 729 O O . ARG A 1 89 ? -0.724 -5.380 5.144 1.00 92.50 89 ARG A O 1
ATOM 736 N N . LEU A 1 90 ? -2.066 -4.026 3.935 1.00 92.19 90 LEU A N 1
ATOM 737 C CA . LEU A 1 90 ? -1.177 -2.886 3.810 1.00 92.19 90 LEU A CA 1
ATOM 738 C C . LEU A 1 90 ? -1.928 -1.659 4.334 1.00 92.19 90 LEU A C 1
ATOM 740 O O . LEU A 1 90 ? -2.931 -1.274 3.742 1.00 92.19 90 LEU A O 1
ATOM 744 N N . ILE A 1 91 ? -1.509 -1.094 5.467 1.00 91.56 91 ILE A N 1
ATOM 745 C CA . ILE A 1 91 ? -2.224 0.002 6.146 1.00 91.56 91 ILE A CA 1
ATOM 746 C C . ILE A 1 91 ? -1.301 1.198 6.278 1.00 91.56 91 ILE A C 1
ATOM 748 O O . ILE A 1 91 ? -0.261 1.091 6.917 1.00 91.56 91 ILE A O 1
ATOM 752 N N . TYR A 1 92 ? -1.715 2.324 5.717 1.00 88.56 92 TYR A N 1
ATOM 753 C CA . TYR A 1 92 ? -1.054 3.616 5.796 1.00 88.56 92 TYR A CA 1
ATOM 754 C C . TYR A 1 92 ? -1.757 4.470 6.841 1.00 88.56 92 TYR A C 1
ATOM 756 O O . TYR A 1 92 ? -2.966 4.691 6.736 1.00 88.56 92 TYR A O 1
ATOM 764 N N . PHE A 1 93 ? -1.015 4.955 7.832 1.00 86.38 93 PHE A N 1
ATOM 765 C CA . PHE A 1 93 ? -1.535 5.946 8.766 1.00 86.38 93 PHE A CA 1
ATOM 766 C C . PHE A 1 93 ? -1.321 7.349 8.218 1.00 86.38 93 PHE A C 1
ATOM 768 O O . PHE A 1 93 ? -0.216 7.715 7.818 1.00 86.38 93 PHE A O 1
ATOM 775 N N . ASP A 1 94 ? -2.400 8.122 8.225 1.00 80.44 94 ASP A N 1
ATOM 776 C CA . ASP A 1 94 ? -2.416 9.515 7.813 1.00 80.44 94 ASP A CA 1
ATOM 777 C C . ASP A 1 94 ? -2.882 10.386 8.988 1.00 80.44 94 ASP A C 1
ATOM 779 O O . ASP A 1 94 ? -3.676 9.963 9.829 1.00 80.44 94 ASP A O 1
ATOM 783 N N . THR A 1 95 ? -2.400 11.618 9.050 1.00 71.75 95 THR A N 1
ATOM 784 C CA . THR A 1 95 ? -2.932 12.655 9.918 1.00 71.75 95 THR A CA 1
ATOM 785 C C . THR A 1 95 ? -3.352 13.847 9.080 1.00 71.75 95 THR A C 1
ATOM 787 O O . THR A 1 95 ? -2.539 14.434 8.364 1.00 71.75 95 THR A O 1
ATOM 790 N N . VAL A 1 96 ? -4.604 14.265 9.229 1.00 65.19 96 VAL A N 1
ATOM 791 C CA . VAL A 1 96 ? -5.091 15.480 8.580 1.00 65.19 96 VAL A CA 1
ATOM 792 C C . VAL A 1 96 ? -5.011 16.624 9.584 1.00 65.19 96 VAL A C 1
ATOM 794 O O . VAL A 1 96 ? -5.674 16.593 10.620 1.00 65.19 96 VAL A O 1
ATOM 797 N N . SER A 1 97 ? -4.230 17.662 9.277 1.00 49.41 97 SER A N 1
ATOM 798 C CA . SER A 1 97 ? -4.323 18.936 9.992 1.00 49.41 97 SER A CA 1
ATOM 799 C C . SER A 1 97 ? -5.574 19.668 9.506 1.00 49.41 97 SER A C 1
ATOM 801 O O . SER A 1 97 ? -5.539 20.418 8.530 1.00 49.41 97 SER A O 1
ATOM 803 N N . SER A 1 98 ? -6.723 19.430 10.132 1.00 42.22 98 SER A N 1
ATOM 804 C CA . SER A 1 98 ? -7.912 20.221 9.830 1.00 42.22 98 SER A CA 1
ATOM 805 C C . SER A 1 98 ? -7.755 21.621 10.430 1.00 42.22 98 SER A C 1
ATOM 807 O O . SER A 1 98 ? -8.090 21.841 11.589 1.00 42.22 98 SER A O 1
ATOM 809 N N . ALA A 1 99 ? -7.305 22.589 9.630 1.00 34.62 99 ALA A N 1
ATOM 810 C CA . ALA A 1 99 ? -7.275 24.011 9.998 1.00 34.62 99 ALA A CA 1
ATOM 811 C C . ALA A 1 99 ? -8.678 24.622 10.258 1.00 34.62 99 ALA A C 1
ATOM 813 O O . ALA A 1 99 ? -8.792 25.798 10.580 1.00 34.62 99 ALA A O 1
ATOM 814 N N . LYS A 1 100 ? -9.762 23.843 10.109 1.00 33.81 100 LYS A N 1
ATOM 815 C CA . LYS A 1 100 ? -11.161 24.300 10.194 1.00 33.81 100 LYS A CA 1
ATOM 816 C C . LYS A 1 100 ? -11.968 23.758 11.379 1.00 33.81 100 LYS A C 1
ATOM 818 O O . LYS A 1 100 ? -13.166 24.016 11.437 1.00 33.81 100 LYS A O 1
ATOM 823 N N . ILE A 1 101 ? -11.360 23.051 12.331 1.00 38.12 101 ILE A N 1
ATOM 824 C CA . ILE A 1 101 ? -12.047 22.744 13.597 1.00 38.12 101 ILE A CA 1
ATOM 825 C C . ILE A 1 101 ? -11.647 23.841 14.584 1.00 38.12 101 ILE A C 1
ATOM 827 O O . ILE A 1 101 ? -10.567 23.814 15.167 1.00 38.12 101 ILE A O 1
ATOM 831 N N . ARG A 1 102 ? -12.482 24.885 14.638 1.00 28.70 102 ARG A N 1
ATOM 832 C CA . ARG A 1 102 ? -12.326 26.060 15.502 1.00 28.70 102 ARG A CA 1
ATOM 833 C C . ARG A 1 102 ? -12.190 25.631 16.966 1.00 28.70 102 ARG A C 1
ATOM 835 O O . ARG A 1 102 ? -13.049 24.909 17.451 1.00 28.70 102 ARG A O 1
ATOM 842 N N . GLY A 1 103 ? -11.172 26.169 17.642 1.00 30.98 103 GLY A N 1
ATOM 843 C CA . GLY A 1 103 ? -11.096 26.283 19.101 1.00 30.98 103 GLY A CA 1
ATOM 844 C C . GLY A 1 103 ? -10.876 24.975 19.867 1.00 30.98 103 GLY A C 1
ATOM 845 O O . GLY A 1 103 ? -11.803 24.204 20.071 1.00 30.98 103 GLY A O 1
ATOM 846 N N . GLY A 1 104 ? -9.660 24.795 20.387 1.00 30.91 104 GLY A N 1
ATOM 847 C CA . GLY A 1 104 ? -9.365 23.827 21.449 1.00 30.91 104 GLY A CA 1
ATOM 848 C C . GLY A 1 104 ? -8.628 22.577 20.973 1.00 30.91 104 GLY A C 1
ATOM 849 O O . GLY A 1 104 ? -9.232 21.681 20.401 1.00 30.91 104 GLY A O 1
ATOM 850 N N . ASN A 1 105 ? -7.327 22.524 21.289 1.00 35.34 105 ASN A N 1
ATOM 851 C CA . ASN A 1 105 ? -6.374 21.427 21.080 1.00 35.34 105 ASN A CA 1
ATOM 852 C C . ASN A 1 105 ? -6.278 20.893 19.641 1.00 35.34 105 ASN A C 1
ATOM 854 O O . ASN A 1 105 ? -7.239 20.408 19.057 1.00 35.34 105 ASN A O 1
ATOM 858 N N . HIS A 1 106 ? -5.067 20.896 19.076 1.00 38.16 106 HIS A N 1
ATOM 859 C CA . HIS A 1 106 ? -4.754 20.137 17.864 1.00 38.16 106 HIS A CA 1
ATOM 860 C C . HIS A 1 106 ? -4.944 18.632 18.129 1.00 38.16 106 HIS A C 1
ATOM 862 O O . HIS A 1 106 ? -3.984 17.897 18.341 1.00 38.16 106 HIS A O 1
ATOM 868 N N . ASN A 1 107 ? -6.185 18.150 18.134 1.00 44.44 107 ASN A N 1
ATOM 869 C CA . ASN A 1 107 ? -6.480 16.733 18.069 1.00 44.44 107 ASN A CA 1
ATOM 870 C C . ASN A 1 107 ? -6.204 16.323 16.630 1.00 44.44 107 ASN A C 1
ATOM 872 O O . ASN A 1 107 ? -7.085 16.356 15.776 1.00 44.44 107 ASN A O 1
ATOM 876 N N . THR A 1 108 ? -4.944 15.999 16.357 1.00 54.19 108 THR A N 1
ATOM 877 C CA . THR A 1 108 ? -4.524 15.298 15.152 1.00 54.19 108 THR A CA 1
ATOM 878 C C . THR A 1 108 ? -5.463 14.110 14.948 1.00 54.19 108 THR A C 1
ATOM 880 O O . THR A 1 108 ? -5.374 13.113 15.667 1.00 54.19 108 THR A O 1
ATOM 883 N N . LEU A 1 109 ? -6.402 14.219 14.006 1.00 66.81 109 LEU A N 1
ATOM 884 C CA . LEU A 1 109 ? -7.275 13.105 13.673 1.00 66.81 109 LEU A CA 1
ATOM 885 C C . LEU A 1 109 ? -6.409 12.083 12.946 1.00 66.81 109 LEU A C 1
ATOM 887 O O . LEU A 1 109 ? -5.910 12.339 11.848 1.00 66.81 109 LEU A O 1
ATOM 891 N N . LEU A 1 110 ? -6.166 10.954 13.606 1.00 78.19 110 LEU A N 1
ATOM 892 C CA . LEU A 1 110 ? -5.478 9.829 13.001 1.00 78.19 110 LEU A CA 1
ATOM 893 C C . LEU A 1 110 ? -6.471 9.110 12.083 1.00 78.19 110 LEU A C 1
ATOM 895 O O . LEU A 1 110 ? -7.535 8.649 12.503 1.00 78.19 110 LEU A O 1
ATOM 899 N N . HIS A 1 111 ? -6.113 9.035 10.815 1.00 86.75 111 HIS A N 1
ATOM 900 C CA . HIS A 1 111 ? -6.834 8.324 9.777 1.00 86.75 111 HIS A CA 1
ATOM 901 C C . HIS A 1 111 ? -6.013 7.125 9.327 1.00 86.75 111 HIS A C 1
ATOM 903 O O . HIS A 1 111 ? -4.808 7.030 9.577 1.00 86.75 111 HIS A O 1
ATOM 909 N N . PHE A 1 112 ? -6.672 6.205 8.634 1.00 89.06 112 PHE A N 1
ATOM 910 C CA . PHE A 1 112 ? -5.966 5.164 7.918 1.00 89.06 112 PHE A CA 1
ATOM 911 C C . PHE A 1 112 ? -6.517 4.985 6.512 1.00 89.06 112 PHE A C 1
ATOM 913 O O . PHE A 1 112 ? -7.704 5.180 6.244 1.00 89.06 112 PHE A O 1
ATOM 920 N N . HIS A 1 113 ? -5.628 4.538 5.640 1.00 89.38 113 HIS A N 1
ATOM 921 C CA . HIS A 1 113 ? -5.945 4.026 4.323 1.00 89.38 113 HIS A CA 1
ATOM 922 C C . HIS A 1 113 ? -5.402 2.611 4.249 1.00 89.38 113 HIS A C 1
ATOM 924 O O . HIS A 1 113 ? -4.229 2.386 4.540 1.00 89.38 113 HIS A O 1
ATOM 930 N N . ALA A 1 114 ? -6.236 1.640 3.910 1.00 90.88 114 ALA A N 1
ATOM 931 C CA . ALA A 1 114 ? -5.834 0.245 3.922 1.00 90.88 114 ALA A CA 1
ATOM 932 C C . ALA A 1 114 ? -6.170 -0.446 2.608 1.00 90.88 114 ALA A C 1
ATOM 934 O O . ALA A 1 114 ? -7.299 -0.360 2.140 1.00 90.88 114 ALA A O 1
ATOM 935 N N . LEU A 1 115 ? -5.208 -1.188 2.068 1.00 91.88 115 LEU A N 1
ATOM 936 C CA . LEU A 1 115 ? -5.452 -2.262 1.117 1.00 91.88 115 LEU A CA 1
ATOM 937 C C . LEU A 1 115 ? -5.565 -3.570 1.901 1.00 91.88 115 LEU A C 1
ATOM 939 O O . LEU A 1 115 ? -4.620 -3.986 2.578 1.00 91.88 115 LEU A O 1
ATOM 943 N N . LEU A 1 116 ? -6.732 -4.202 1.837 1.00 93.00 116 LEU A N 1
ATOM 944 C CA . LEU A 1 116 ? -7.073 -5.382 2.624 1.00 93.00 116 LEU A CA 1
ATOM 945 C C . LEU A 1 116 ? -7.572 -6.503 1.720 1.00 93.00 116 LEU A C 1
ATOM 947 O O . LEU A 1 116 ? -8.303 -6.274 0.760 1.00 93.00 116 LEU A O 1
ATOM 951 N N . GLU A 1 117 ? -7.237 -7.734 2.081 1.00 93.12 117 GLU A N 1
ATOM 952 C CA . GLU A 1 117 ? -7.922 -8.910 1.560 1.00 93.12 117 GLU A CA 1
ATOM 953 C C . GLU A 1 117 ? -9.308 -9.043 2.198 1.00 93.12 117 GLU A C 1
ATOM 955 O O . GLU A 1 117 ? -9.444 -9.238 3.409 1.00 93.12 117 GLU A O 1
ATOM 960 N N . PHE A 1 118 ? -10.347 -8.984 1.373 1.00 91.56 118 PHE A N 1
ATOM 961 C CA . PHE A 1 118 ? -11.705 -9.281 1.784 1.00 91.56 118 PHE A CA 1
ATOM 962 C C . PHE A 1 118 ? -11.860 -10.797 2.031 1.00 91.56 118 PHE A C 1
ATOM 964 O O . PHE A 1 118 ? -11.498 -11.613 1.170 1.00 91.56 118 PHE A O 1
ATOM 971 N N . PRO A 1 119 ? -12.362 -11.206 3.208 1.00 88.38 119 PRO A N 1
ATOM 972 C CA . PRO A 1 119 ? -12.567 -12.615 3.540 1.00 88.38 119 PRO A CA 1
ATOM 973 C C . PRO A 1 119 ? -13.738 -13.226 2.755 1.00 88.38 119 PRO A C 1
ATOM 975 O O . PRO A 1 119 ? -14.815 -12.645 2.705 1.00 88.38 119 PRO A O 1
ATOM 978 N N . GLU A 1 120 ? -13.551 -14.430 2.203 1.00 84.50 120 GLU A N 1
ATOM 979 C CA . GLU A 1 120 ? -14.530 -15.093 1.312 1.00 84.50 120 GLU A CA 1
ATOM 980 C C . GLU A 1 120 ? -15.877 -15.379 1.978 1.00 84.50 120 GLU A C 1
ATOM 982 O O . GLU A 1 120 ? -16.926 -15.228 1.364 1.00 84.50 120 GLU A O 1
ATOM 987 N N . ARG A 1 121 ? -15.857 -15.781 3.253 1.00 86.31 121 ARG A N 1
ATOM 988 C CA . ARG A 1 121 ? -17.044 -16.258 3.982 1.00 86.31 121 ARG A CA 1
ATOM 989 C C . ARG A 1 121 ? -17.606 -15.232 4.968 1.00 86.31 121 ARG A C 1
ATOM 991 O O . ARG A 1 121 ? -18.160 -15.612 5.996 1.00 86.31 121 ARG A O 1
ATOM 998 N N . ARG A 1 122 ? -17.407 -13.930 4.734 1.00 86.12 122 ARG A N 1
ATOM 999 C CA . ARG A 1 122 ? -17.988 -12.885 5.596 1.00 86.12 122 ARG A CA 1
ATOM 1000 C C . ARG A 1 122 ? -18.719 -11.837 4.783 1.00 86.12 122 ARG A C 1
ATOM 1002 O O . ARG A 1 122 ? -18.239 -11.368 3.759 1.00 86.12 122 ARG A O 1
ATOM 1009 N N . SER A 1 123 ? -19.853 -11.403 5.316 1.00 90.75 123 SER A N 1
ATOM 1010 C CA . SER A 1 123 ? -20.560 -10.238 4.794 1.00 90.75 123 SER A CA 1
ATOM 1011 C C . SER A 1 123 ? -19.751 -8.957 5.012 1.00 90.75 123 SER A C 1
ATOM 1013 O O . SER A 1 123 ? -18.961 -8.835 5.956 1.00 90.75 123 SER A O 1
ATOM 1015 N N . LEU A 1 124 ? -20.018 -7.944 4.185 1.00 87.69 124 LEU A N 1
ATOM 1016 C CA . LEU A 1 124 ? -19.436 -6.613 4.357 1.00 87.69 124 LEU A CA 1
ATOM 1017 C C . LEU A 1 124 ? -19.745 -6.031 5.746 1.00 87.69 124 LEU A C 1
ATOM 1019 O O . LEU A 1 124 ? -18.875 -5.411 6.353 1.00 87.69 124 LEU A O 1
ATOM 1023 N N . LYS A 1 125 ? -20.949 -6.279 6.278 1.00 90.44 125 LYS A N 1
ATOM 1024 C CA . LYS A 1 125 ? -21.362 -5.852 7.623 1.00 90.44 125 LYS A CA 1
ATOM 1025 C C . LYS A 1 125 ? -20.465 -6.456 8.706 1.00 90.44 125 LYS A C 1
ATOM 1027 O O . LYS A 1 125 ? -19.948 -5.726 9.549 1.00 90.44 125 LYS A O 1
ATOM 1032 N N . GLN A 1 126 ? -20.228 -7.768 8.658 1.00 92.56 126 GLN A N 1
ATOM 1033 C CA . GLN A 1 126 ? -19.334 -8.454 9.601 1.00 92.56 126 GLN A CA 1
ATOM 1034 C C . GLN A 1 126 ? -17.891 -7.960 9.474 1.00 92.56 126 GLN A C 1
ATOM 1036 O O . GLN A 1 126 ? -17.209 -7.773 10.482 1.00 92.56 126 GLN A O 1
ATOM 1041 N N . PHE A 1 127 ? -17.428 -7.715 8.247 1.00 91.44 127 PHE A N 1
ATOM 1042 C CA . PHE A 1 127 ? -16.089 -7.188 8.013 1.00 91.44 127 PHE A CA 1
ATOM 1043 C C . PHE A 1 127 ? -15.929 -5.766 8.568 1.00 91.44 127 PHE A C 1
ATOM 1045 O O . PHE A 1 127 ? -15.000 -5.515 9.333 1.00 91.44 127 PHE A O 1
ATOM 1052 N N . LYS A 1 128 ? -16.875 -4.856 8.294 1.00 91.38 128 LYS A N 1
ATOM 1053 C CA . LYS A 1 128 ? -16.898 -3.508 8.889 1.00 91.38 128 LYS A CA 1
ATOM 1054 C C . LYS A 1 128 ? -16.931 -3.567 10.417 1.00 91.38 128 LYS A C 1
ATOM 1056 O O . LYS A 1 128 ? -16.166 -2.857 11.062 1.00 91.38 128 LYS A O 1
ATOM 1061 N N . ALA A 1 129 ? -17.760 -4.433 11.002 1.00 92.19 129 ALA A N 1
ATOM 1062 C CA . ALA A 1 129 ? -17.817 -4.613 12.452 1.00 92.19 129 ALA A CA 1
ATOM 1063 C C . ALA A 1 129 ? -16.466 -5.068 13.029 1.00 92.19 129 ALA A C 1
ATOM 1065 O O . ALA A 1 129 ? -16.042 -4.582 14.075 1.00 92.19 129 ALA A O 1
ATOM 1066 N N . GLN A 1 130 ? -15.747 -5.953 12.335 1.00 94.00 130 GLN A N 1
ATOM 1067 C CA . GLN A 1 130 ? -14.397 -6.340 12.737 1.00 94.00 130 GLN A CA 1
ATOM 1068 C C . GLN A 1 130 ? -13.404 -5.175 12.647 1.00 94.00 130 GLN A C 1
ATOM 1070 O O . GLN A 1 130 ? -12.625 -4.973 13.576 1.00 94.00 130 GLN A O 1
ATOM 1075 N N . LEU A 1 131 ? -13.443 -4.383 11.573 1.00 94.56 131 LEU A N 1
ATOM 1076 C CA . LEU A 1 131 ? -12.597 -3.193 11.457 1.00 94.56 131 LEU A CA 1
ATOM 1077 C C . LEU A 1 131 ? -12.896 -2.183 12.572 1.00 94.56 131 LEU A C 1
ATOM 1079 O O . LEU A 1 131 ? -11.965 -1.641 13.156 1.00 94.56 131 LEU A O 1
ATOM 1083 N N . LYS A 1 132 ? -14.164 -2.002 12.955 1.00 94.50 132 LYS A N 1
ATOM 1084 C CA . LYS A 1 132 ? -14.550 -1.177 14.112 1.00 94.50 132 LYS A CA 1
ATOM 1085 C C . LYS A 1 132 ? -13.992 -1.708 15.434 1.00 94.50 132 LYS A C 1
ATOM 1087 O O . LYS A 1 132 ? -13.595 -0.919 16.281 1.00 94.50 132 LYS A O 1
ATOM 1092 N N . LYS A 1 133 ? -13.864 -3.027 15.620 1.00 95.12 133 LYS A N 1
ATOM 1093 C CA . LYS A 1 133 ? -13.152 -3.572 16.795 1.00 95.12 133 LYS A CA 1
ATOM 1094 C C . LYS A 1 133 ? -11.673 -3.167 16.794 1.00 95.12 133 LYS A C 1
ATOM 1096 O O . LYS A 1 133 ? -11.140 -2.776 17.831 1.00 95.12 133 LYS A O 1
ATOM 1101 N N . VAL A 1 134 ? -11.017 -3.196 15.633 1.00 95.44 134 VAL A N 1
ATOM 1102 C CA . VAL A 1 134 ? -9.600 -2.814 15.490 1.00 95.44 134 VAL A CA 1
ATOM 1103 C C . VAL A 1 134 ? -9.393 -1.308 15.679 1.00 95.44 134 VAL A C 1
ATOM 1105 O O . VAL A 1 134 ? -8.575 -0.912 16.505 1.00 95.44 134 VAL A O 1
ATOM 1108 N N . PHE A 1 135 ? -10.136 -0.469 14.960 1.00 94.12 135 PHE A N 1
ATOM 1109 C CA . PHE A 1 135 ? -9.929 0.986 14.909 1.00 94.12 135 PHE A CA 1
ATOM 1110 C C . PHE A 1 135 ? -10.789 1.782 15.899 1.00 94.12 135 PHE A C 1
ATOM 1112 O O . PHE A 1 135 ? -10.687 3.005 15.956 1.00 94.12 135 PHE A O 1
ATOM 1119 N N . GLY A 1 136 ? -11.600 1.085 16.695 1.00 93.44 136 GLY A N 1
ATOM 1120 C CA . GLY A 1 136 ? -12.609 1.673 17.569 1.00 93.44 136 GLY A CA 1
ATOM 1121 C C . GLY A 1 136 ? -13.893 1.991 16.809 1.00 93.44 136 GLY A C 1
ATOM 1122 O O . GLY A 1 136 ? -13.852 2.318 15.628 1.00 93.44 136 GLY A O 1
ATOM 1123 N N . ASP A 1 137 ? -15.043 1.874 17.468 1.00 91.94 137 ASP A N 1
ATOM 1124 C CA . ASP A 1 137 ? -16.325 2.282 16.889 1.00 91.94 137 ASP A CA 1
ATOM 1125 C C . ASP A 1 137 ? -16.524 3.780 17.129 1.00 91.94 137 ASP A C 1
ATOM 1127 O O . ASP A 1 137 ? -16.525 4.229 18.273 1.00 91.94 137 ASP A O 1
ATOM 1131 N N . ALA A 1 138 ? -16.650 4.546 16.049 1.00 85.50 138 ALA A N 1
ATOM 1132 C CA . ALA A 1 138 ? -16.915 5.979 16.088 1.00 85.50 138 ALA A CA 1
ATOM 1133 C C . ALA A 1 138 ? -18.382 6.201 15.699 1.00 85.50 138 ALA A C 1
ATOM 1135 O O . ALA A 1 138 ? -18.703 6.461 14.533 1.00 85.50 138 ALA A O 1
ATOM 1136 N N . LYS A 1 139 ? -19.287 6.006 16.667 1.00 81.69 139 LYS A N 1
ATOM 1137 C CA . LYS A 1 139 ? -20.746 6.038 16.455 1.00 81.69 139 LYS A CA 1
ATOM 1138 C C . LYS A 1 139 ? -21.208 7.357 15.835 1.00 81.69 139 LYS A C 1
ATOM 1140 O O . LYS A 1 139 ? -22.082 7.349 14.975 1.00 81.69 139 LYS A O 1
ATOM 1145 N N . GLU A 1 140 ? -20.562 8.459 16.200 1.00 79.19 140 GLU A N 1
ATOM 1146 C CA . GLU A 1 140 ? -20.804 9.810 15.693 1.00 79.19 140 GLU A CA 1
ATOM 1147 C C . GLU A 1 140 ? -20.566 9.953 14.179 1.00 79.19 140 GLU A C 1
ATOM 1149 O O . GLU A 1 140 ? -21.125 10.833 13.523 1.00 79.19 140 GLU A O 1
ATOM 1154 N N . LEU A 1 141 ? -19.759 9.068 13.590 1.00 75.25 141 LEU A N 1
ATOM 1155 C CA . LEU A 1 141 ? -19.493 9.044 12.154 1.00 75.25 141 LEU A CA 1
ATOM 1156 C C . LEU A 1 141 ? -20.442 8.108 11.392 1.00 75.25 141 LEU A C 1
ATOM 1158 O O . LEU A 1 141 ? -20.571 8.246 10.171 1.00 75.25 141 LEU A O 1
ATOM 1162 N N . GLY A 1 142 ? -21.107 7.176 12.080 1.00 80.25 142 GLY A N 1
ATOM 1163 C CA . GLY A 1 142 ? -21.994 6.183 11.473 1.00 80.25 142 GLY A CA 1
ATOM 1164 C C . GLY A 1 142 ? -21.312 5.402 10.343 1.00 80.25 142 GLY A C 1
ATOM 1165 O O . GLY A 1 142 ? -20.174 4.943 10.470 1.00 80.25 142 GLY A O 1
ATOM 1166 N N . GLU A 1 143 ? -21.987 5.285 9.198 1.00 79.00 143 GLU A N 1
ATOM 1167 C CA . GLU A 1 143 ? -21.442 4.620 8.002 1.00 79.00 143 GLU A CA 1
ATOM 1168 C C . GLU A 1 143 ? -20.262 5.370 7.361 1.00 79.00 143 GLU A C 1
ATOM 1170 O O . GLU A 1 143 ? -19.485 4.770 6.618 1.00 79.00 143 GLU A O 1
ATOM 1175 N N . ARG A 1 144 ? -20.069 6.659 7.682 1.00 79.56 144 ARG A N 1
ATOM 1176 C CA . ARG A 1 144 ? -18.956 7.471 7.159 1.00 79.56 144 ARG A CA 1
ATOM 1177 C C . ARG A 1 144 ? -17.620 7.146 7.823 1.00 79.56 144 ARG A C 1
ATOM 1179 O O . ARG A 1 144 ? -16.590 7.628 7.359 1.00 79.56 144 ARG A O 1
ATOM 1186 N N . GLN A 1 145 ? -17.617 6.353 8.899 1.00 86.94 145 GLN A N 1
ATOM 1187 C CA . GLN A 1 145 ? -16.377 5.958 9.560 1.00 86.94 145 GLN A CA 1
ATOM 1188 C C . GLN A 1 145 ? -15.482 5.127 8.636 1.00 86.94 145 GLN A C 1
ATO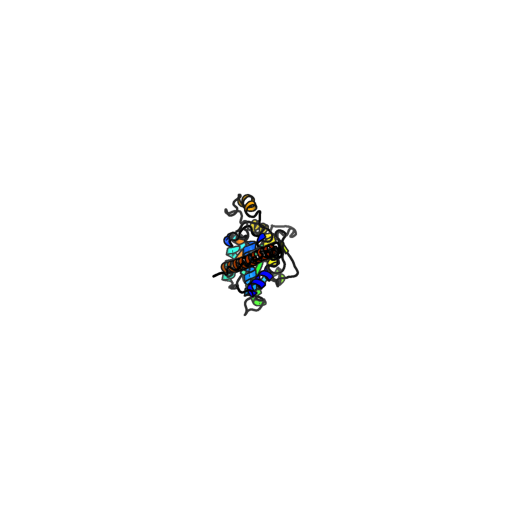M 1190 O O . GLN A 1 145 ? -14.273 5.337 8.622 1.00 86.94 145 GLN A O 1
ATOM 1195 N N . LEU A 1 146 ? -16.071 4.169 7.914 1.00 90.38 146 LEU A N 1
ATOM 1196 C CA . LEU A 1 146 ? -15.360 3.194 7.089 1.00 90.38 146 LEU A CA 1
ATOM 1197 C C . LEU A 1 146 ? -15.903 3.252 5.666 1.00 90.38 146 LEU A C 1
ATOM 1199 O O . LEU A 1 146 ? -16.946 2.667 5.353 1.00 90.38 146 LEU A O 1
ATOM 1203 N N . HIS A 1 147 ? -15.165 3.932 4.799 1.00 87.94 147 HIS A N 1
ATOM 1204 C CA . HIS A 1 147 ? -15.483 4.026 3.390 1.00 87.94 147 HIS A CA 1
ATOM 1205 C C . HIS A 1 147 ? -14.692 2.975 2.616 1.00 87.94 147 HIS A C 1
ATOM 1207 O O . HIS A 1 147 ? -13.482 3.086 2.416 1.00 87.94 147 HIS A O 1
ATOM 1213 N N . ARG A 1 148 ? -15.392 1.929 2.172 1.00 86.31 148 ARG A N 1
ATOM 1214 C CA . ARG A 1 148 ? -14.836 1.006 1.187 1.00 86.31 148 ARG A CA 1
ATOM 1215 C C . ARG A 1 148 ? -14.890 1.695 -0.165 1.00 86.31 148 ARG A C 1
ATOM 1217 O O . ARG A 1 148 ? -15.971 2.056 -0.616 1.00 86.31 148 ARG A O 1
ATOM 1224 N N . SER A 1 149 ? -13.745 1.793 -0.817 1.00 75.56 149 SER A N 1
ATOM 1225 C CA . SER A 1 149 ? -13.682 2.164 -2.222 1.00 75.56 149 SER A CA 1
ATOM 1226 C C . SER A 1 149 ? -13.203 0.960 -3.024 1.00 75.56 149 SER A C 1
ATOM 1228 O O . SER A 1 149 ? -12.313 0.214 -2.605 1.00 75.56 149 SER A O 1
ATOM 1230 N N . ALA A 1 150 ? -13.830 0.734 -4.177 1.00 65.38 150 ALA A N 1
ATOM 1231 C CA . ALA A 1 150 ? -13.121 0.041 -5.241 1.00 65.38 150 ALA A CA 1
ATOM 1232 C C . ALA A 1 150 ? -11.915 0.912 -5.634 1.00 65.38 150 ALA A C 1
ATOM 1234 O O . ALA A 1 150 ? -11.935 2.122 -5.371 1.00 65.38 150 ALA A O 1
ATOM 1235 N N . PRO A 1 151 ? -10.864 0.352 -6.249 1.00 61.59 151 PRO A N 1
ATOM 1236 C CA . PRO A 1 151 ? -9.896 1.195 -6.928 1.00 61.59 151 PRO A CA 1
ATOM 1237 C C . PRO A 1 151 ? -10.672 2.104 -7.893 1.00 61.59 151 PRO A C 1
ATOM 1239 O O . PRO A 1 151 ? -11.327 1.614 -8.807 1.00 61.59 151 PRO A O 1
ATOM 1242 N N . ASN A 1 152 ? -10.715 3.406 -7.606 1.00 61.09 152 ASN A N 1
ATOM 1243 C CA . ASN A 1 152 ? -11.375 4.373 -8.471 1.00 61.09 152 ASN A CA 1
ATOM 1244 C C . ASN A 1 152 ? -10.354 4.737 -9.548 1.00 61.09 152 ASN A C 1
ATOM 1246 O O . ASN A 1 152 ? -9.348 5.389 -9.261 1.00 61.09 152 ASN A O 1
ATOM 1250 N N . TRP A 1 153 ? -10.584 4.225 -10.749 1.00 63.78 153 TRP A N 1
ATOM 1251 C CA . TRP A 1 153 ? -9.691 4.376 -11.893 1.00 63.78 153 TRP A CA 1
ATOM 1252 C C . TRP A 1 153 ? -9.817 5.750 -12.549 1.00 63.78 153 TRP A C 1
ATOM 1254 O O . TRP A 1 153 ? -8.876 6.206 -13.179 1.00 63.78 153 TRP A O 1
ATOM 1264 N N . ASP A 1 154 ? -10.910 6.466 -12.306 1.00 65.38 154 ASP A N 1
ATOM 1265 C CA . ASP A 1 154 ? -11.147 7.776 -12.910 1.00 65.38 154 ASP A CA 1
ATOM 1266 C C . ASP A 1 154 ? -10.472 8.895 -12.103 1.00 65.38 154 ASP A C 1
ATOM 1268 O O . ASP A 1 154 ? -10.028 9.913 -12.641 1.00 65.38 154 ASP A O 1
ATOM 1272 N N . THR A 1 155 ? -10.310 8.692 -10.790 1.00 64.25 155 THR A N 1
ATOM 1273 C CA . THR A 1 155 ? -9.676 9.674 -9.900 1.00 64.25 155 THR A CA 1
ATOM 1274 C C . THR A 1 155 ? -8.162 9.471 -9.847 1.00 64.25 155 THR A C 1
ATOM 1276 O O . THR A 1 155 ? -7.653 8.575 -9.174 1.00 64.25 155 THR A O 1
ATOM 1279 N N . GLY A 1 156 ? -7.428 10.333 -10.551 1.00 71.00 156 GLY A N 1
ATOM 1280 C CA . GLY A 1 156 ? -5.964 10.343 -10.530 1.00 71.00 156 GLY A CA 1
ATOM 1281 C C . GLY A 1 156 ? -5.386 11.138 -9.357 1.00 71.00 156 GLY A C 1
ATOM 1282 O O . GLY A 1 156 ? -5.888 12.209 -9.021 1.00 71.00 156 GLY A O 1
ATOM 1283 N N . PHE A 1 157 ? -4.289 10.650 -8.782 1.00 77.56 157 PHE A N 1
ATOM 1284 C CA . PHE A 1 157 ? -3.484 11.360 -7.789 1.00 77.56 157 PHE A CA 1
ATOM 1285 C C . PHE A 1 157 ? -2.077 11.607 -8.312 1.00 77.56 157 PHE A C 1
ATOM 1287 O O . PHE A 1 157 ? -1.507 10.765 -9.005 1.00 77.56 157 PHE A O 1
ATOM 1294 N N . THR A 1 158 ? -1.509 12.754 -7.947 1.00 75.31 158 THR A N 1
ATOM 1295 C CA . THR A 1 158 ? -0.161 13.141 -8.365 1.00 75.31 158 THR A CA 1
ATOM 1296 C C . THR A 1 158 ? 0.818 13.033 -7.201 1.00 75.31 158 THR A C 1
ATOM 1298 O O . THR A 1 158 ? 0.585 13.603 -6.136 1.00 75.31 158 THR A O 1
ATOM 1301 N N . HIS A 1 159 ? 1.936 12.339 -7.413 1.00 73.88 159 HIS A N 1
ATOM 1302 C CA . HIS A 1 159 ? 3.074 12.278 -6.497 1.00 73.88 159 HIS A CA 1
ATOM 1303 C C . HIS A 1 159 ? 4.378 12.435 -7.285 1.00 73.88 159 HIS A C 1
ATOM 1305 O O . HIS A 1 159 ? 4.584 11.751 -8.283 1.00 73.88 159 HIS A O 1
ATOM 1311 N N . GLY A 1 160 ? 5.265 13.345 -6.869 1.00 69.38 160 GLY A N 1
ATOM 1312 C CA . GLY A 1 160 ? 6.571 13.514 -7.524 1.00 69.38 160 GLY A CA 1
ATOM 1313 C C . GLY A 1 160 ? 6.488 13.817 -9.029 1.00 69.38 160 GLY A C 1
ATOM 1314 O O . GLY A 1 160 ? 7.309 13.313 -9.791 1.00 69.38 160 GLY A O 1
ATOM 1315 N N . SER A 1 161 ? 5.487 14.601 -9.454 1.00 73.12 161 SER A N 1
ATOM 1316 C CA . SER A 1 161 ? 5.137 14.877 -10.865 1.00 73.12 161 SER A CA 1
ATOM 1317 C C . SER A 1 161 ? 4.582 13.682 -11.655 1.00 73.12 161 SER A C 1
ATOM 1319 O O . SER A 1 161 ? 4.278 13.828 -12.832 1.00 73.12 161 SER A O 1
ATOM 1321 N N . THR A 1 162 ? 4.389 12.524 -11.019 1.00 78.50 162 THR A N 1
ATOM 1322 C CA . THR A 1 162 ? 3.724 11.359 -11.621 1.00 78.50 162 THR A CA 1
ATOM 1323 C C . THR A 1 162 ? 2.260 11.379 -11.272 1.00 78.50 162 THR A C 1
ATOM 1325 O O . THR A 1 162 ? 1.919 11.375 -10.089 1.00 78.50 162 THR A O 1
ATOM 1328 N N . ARG A 1 163 ? 1.393 11.351 -12.278 1.00 81.88 163 ARG A N 1
ATOM 1329 C CA . ARG A 1 163 ? -0.031 11.106 -12.077 1.00 81.88 163 ARG A CA 1
ATOM 1330 C C . ARG A 1 163 ? -0.290 9.610 -12.207 1.00 81.88 163 ARG A C 1
ATOM 1332 O O . ARG A 1 163 ? 0.119 9.008 -13.190 1.00 81.88 163 ARG A O 1
ATOM 1339 N N . ALA A 1 164 ? -0.967 9.027 -11.227 1.00 80.06 164 ALA A N 1
ATOM 1340 C CA . ALA A 1 164 ? -1.404 7.639 -11.271 1.00 80.06 164 ALA A CA 1
ATOM 1341 C C . ALA A 1 164 ? -2.882 7.532 -10.898 1.00 80.06 164 ALA A C 1
ATOM 1343 O O . ALA A 1 164 ? -3.390 8.292 -10.071 1.00 80.06 164 ALA A O 1
ATOM 1344 N N . GLN A 1 165 ? -3.562 6.572 -11.508 1.00 78.88 165 GLN A N 1
ATOM 1345 C CA . GLN A 1 165 ? -4.959 6.232 -11.251 1.00 78.88 165 GLN A CA 1
ATOM 1346 C C . GLN A 1 165 ? -5.062 4.885 -10.528 1.00 78.88 165 GLN A C 1
ATOM 1348 O O . GLN A 1 165 ? -4.055 4.208 -10.292 1.00 78.88 165 GLN A O 1
ATOM 1353 N N . GLY A 1 166 ? -6.278 4.512 -10.120 1.00 76.50 166 GLY A N 1
ATOM 1354 C CA . GLY A 1 166 ? -6.537 3.188 -9.565 1.00 76.50 166 GLY A CA 1
ATOM 1355 C C . GLY A 1 166 ? -5.779 2.914 -8.261 1.00 76.50 166 GLY A C 1
ATOM 1356 O O . GLY A 1 166 ? -5.644 3.808 -7.418 1.00 76.50 166 GLY A O 1
ATOM 1357 N N . PRO A 1 167 ? -5.275 1.683 -8.054 1.00 75.81 167 PRO A N 1
ATOM 1358 C CA . PRO A 1 167 ? -4.540 1.309 -6.856 1.00 75.81 167 PRO A CA 1
ATOM 1359 C C . PRO A 1 167 ? -3.317 2.154 -6.568 1.00 75.81 167 PRO A C 1
ATOM 1361 O O . PRO A 1 167 ? -3.098 2.537 -5.419 1.00 75.81 167 PRO A O 1
ATOM 1364 N N . LEU A 1 168 ? -2.536 2.470 -7.598 1.00 80.88 168 LEU A N 1
ATOM 1365 C CA . LEU A 1 168 ? -1.342 3.271 -7.414 1.00 80.88 168 LEU A CA 1
ATOM 1366 C C . LEU A 1 168 ? -1.691 4.718 -7.058 1.00 80.88 168 LEU A C 1
ATOM 1368 O O . LEU A 1 168 ? -1.099 5.286 -6.140 1.00 80.88 168 LEU A O 1
ATOM 1372 N N . GLY A 1 169 ? -2.725 5.273 -7.697 1.00 81.00 169 GLY A N 1
ATOM 1373 C CA . GLY A 1 169 ? -3.299 6.559 -7.304 1.00 81.00 169 GLY A CA 1
ATOM 1374 C C . GLY A 1 169 ? -3.739 6.567 -5.836 1.00 81.00 169 GLY A C 1
ATOM 1375 O O . GLY A 1 169 ? -3.446 7.512 -5.105 1.00 81.00 169 GLY A O 1
ATOM 1376 N N . LYS A 1 170 ? -4.364 5.485 -5.353 1.00 80.12 170 LYS A N 1
ATOM 1377 C CA . LYS A 1 170 ? -4.720 5.348 -3.933 1.00 80.12 170 LYS A CA 1
ATOM 1378 C C . LYS A 1 170 ? -3.496 5.291 -3.019 1.00 80.12 170 LYS A C 1
ATOM 1380 O O . LYS A 1 170 ? -3.502 5.975 -2.005 1.00 80.12 170 LYS A O 1
ATOM 1385 N N . ILE A 1 171 ? -2.426 4.585 -3.380 1.00 81.94 171 ILE A N 1
ATOM 1386 C CA . ILE A 1 171 ? -1.169 4.590 -2.605 1.00 81.94 171 ILE A CA 1
ATOM 1387 C C . ILE A 1 171 ? -0.549 5.993 -2.561 1.00 81.94 171 ILE A C 1
ATOM 1389 O O . ILE A 1 171 ? -0.077 6.433 -1.510 1.00 81.94 171 ILE A O 1
ATOM 1393 N N . PHE A 1 172 ? -0.577 6.728 -3.674 1.00 81.94 172 PHE A N 1
ATOM 1394 C CA . PHE A 1 172 ? -0.088 8.111 -3.734 1.00 81.94 172 PHE A CA 1
ATOM 1395 C C . PHE A 1 172 ? -0.917 9.021 -2.838 1.00 81.94 172 PHE A C 1
ATOM 1397 O O . PHE A 1 172 ? -0.370 9.793 -2.051 1.00 81.94 172 PHE A O 1
ATOM 1404 N N . TYR A 1 173 ? -2.240 8.875 -2.893 1.00 79.25 173 TYR A N 1
ATOM 1405 C CA . TYR A 1 173 ? -3.153 9.570 -2.001 1.00 79.25 173 TYR A CA 1
ATOM 1406 C C . TYR A 1 173 ? -2.856 9.271 -0.531 1.00 79.25 173 TYR A C 1
ATOM 1408 O O . TYR A 1 173 ? -2.744 10.201 0.261 1.00 79.25 173 TYR A O 1
ATOM 1416 N N . SER A 1 174 ? -2.673 7.998 -0.173 1.00 77.38 174 SER A N 1
ATOM 1417 C CA . SER A 1 174 ? -2.416 7.560 1.202 1.00 77.38 174 SER A CA 1
ATOM 1418 C C . SER A 1 174 ? -1.057 7.992 1.748 1.00 77.38 174 SER A C 1
ATOM 1420 O O . SER A 1 174 ? -0.864 8.015 2.959 1.00 77.38 174 SER A O 1
ATOM 1422 N N . THR A 1 175 ? -0.104 8.322 0.876 1.00 75.94 175 THR A N 1
ATOM 1423 C CA . THR A 1 175 ? 1.252 8.736 1.267 1.00 75.94 175 THR A CA 1
ATOM 1424 C C . THR A 1 175 ? 1.477 10.244 1.162 1.00 75.94 175 THR A C 1
ATOM 1426 O O . THR A 1 175 ? 2.492 10.737 1.657 1.00 75.94 175 THR A O 1
ATOM 1429 N N . LYS A 1 176 ? 0.528 11.010 0.599 1.00 74.00 176 LYS A N 1
ATOM 1430 C CA . LYS A 1 176 ? 0.662 12.465 0.380 1.00 74.00 176 LYS A CA 1
ATOM 1431 C C . LYS A 1 176 ? 0.945 13.258 1.662 1.00 74.00 176 LYS A C 1
ATOM 1433 O O . LYS A 1 176 ? 1.646 14.261 1.633 1.00 74.00 176 LYS A O 1
ATOM 1438 N N . ASN A 1 177 ? 0.426 12.778 2.787 1.00 71.62 177 ASN A N 1
ATOM 1439 C CA . ASN A 1 177 ? 0.510 13.417 4.096 1.00 71.62 177 ASN A CA 1
ATOM 1440 C C . ASN A 1 177 ? 1.446 12.662 5.060 1.00 71.62 177 ASN A C 1
ATOM 1442 O O . ASN A 1 177 ? 1.493 12.972 6.250 1.00 71.62 177 ASN A O 1
ATOM 1446 N N . ALA A 1 178 ? 2.236 11.702 4.563 1.00 71.94 178 ALA A N 1
ATOM 1447 C CA . ALA A 1 178 ? 3.178 10.927 5.373 1.00 71.94 178 ALA A CA 1
ATOM 1448 C C . ALA A 1 178 ? 4.112 11.825 6.207 1.00 71.94 178 ALA A C 1
ATOM 1450 O O . ALA A 1 178 ? 4.425 11.510 7.352 1.00 71.94 178 ALA A O 1
ATOM 1451 N N . GLY A 1 179 ? 4.519 12.974 5.649 1.00 67.44 179 GLY A N 1
ATOM 1452 C CA . GLY A 1 179 ? 5.305 14.006 6.331 1.00 67.44 179 GLY A CA 1
ATOM 1453 C C . GLY A 1 179 ? 4.646 14.527 7.609 1.00 67.44 179 GLY A C 1
ATOM 1454 O O . GLY A 1 179 ? 5.254 14.515 8.682 1.00 67.44 179 GLY A O 1
ATOM 1455 N N . ALA A 1 180 ? 3.391 14.960 7.478 1.00 68.62 180 ALA A N 1
ATOM 1456 C CA . ALA A 1 180 ? 2.585 15.462 8.582 1.00 68.62 180 ALA A CA 1
ATOM 1457 C C . ALA A 1 180 ? 2.309 14.356 9.608 1.00 68.62 180 ALA A C 1
ATOM 1459 O O . ALA A 1 180 ? 2.511 14.583 10.799 1.00 68.62 180 ALA A O 1
ATOM 1460 N N . ALA A 1 181 ? 1.967 13.148 9.144 1.00 72.88 181 ALA A N 1
ATOM 1461 C CA . ALA A 1 181 ? 1.740 11.990 10.005 1.00 72.88 181 ALA A CA 1
ATOM 1462 C C . ALA A 1 181 ? 2.972 11.664 10.845 1.00 72.88 181 ALA A C 1
ATOM 1464 O O . ALA A 1 181 ? 2.892 11.579 12.066 1.00 72.88 181 ALA A O 1
ATOM 1465 N N . TYR A 1 182 ? 4.144 11.584 10.222 1.00 69.38 182 TYR A N 1
ATOM 1466 C CA . TYR A 1 182 ? 5.392 11.316 10.928 1.00 69.38 182 TYR A CA 1
ATOM 1467 C C . TYR A 1 182 ? 5.694 12.364 12.012 1.00 69.38 182 TYR A C 1
ATOM 1469 O O . TYR A 1 182 ? 6.118 12.025 13.121 1.00 69.38 182 TYR A O 1
ATOM 1477 N N . ALA A 1 183 ? 5.471 13.645 11.701 1.00 66.69 183 ALA A N 1
ATOM 1478 C CA . ALA A 1 183 ? 5.682 14.741 12.638 1.00 66.69 183 ALA A CA 1
ATOM 1479 C C . ALA A 1 183 ? 4.679 14.708 13.799 1.00 66.69 183 ALA A C 1
ATOM 1481 O O . ALA A 1 183 ? 5.087 14.799 14.957 1.00 66.69 183 ALA A O 1
ATOM 1482 N N . ALA A 1 184 ? 3.393 14.532 13.499 1.00 69.94 184 ALA A N 1
ATOM 1483 C CA . ALA A 1 184 ? 2.323 14.514 14.486 1.00 69.94 184 ALA A CA 1
ATOM 1484 C C . ALA A 1 184 ? 2.387 13.286 15.408 1.00 69.94 184 ALA A C 1
ATOM 1486 O O . ALA A 1 184 ? 2.041 13.376 16.583 1.00 69.94 184 ALA A O 1
ATOM 1487 N N . LEU A 1 185 ? 2.905 12.161 14.908 1.00 71.81 185 LEU A N 1
ATOM 1488 C CA . LEU A 1 185 ? 3.205 10.967 15.700 1.00 71.81 185 LEU A CA 1
ATOM 1489 C C . LEU A 1 185 ? 4.498 11.093 16.527 1.00 71.81 185 LEU A C 1
ATOM 1491 O O . LEU A 1 185 ? 4.883 10.150 17.213 1.00 71.81 185 LEU A O 1
ATOM 1495 N N . ASN A 1 186 ? 5.177 12.245 16.477 1.00 68.50 186 ASN A N 1
ATOM 1496 C CA . ASN A 1 186 ? 6.395 12.537 17.233 1.00 68.50 186 ASN A CA 1
ATOM 14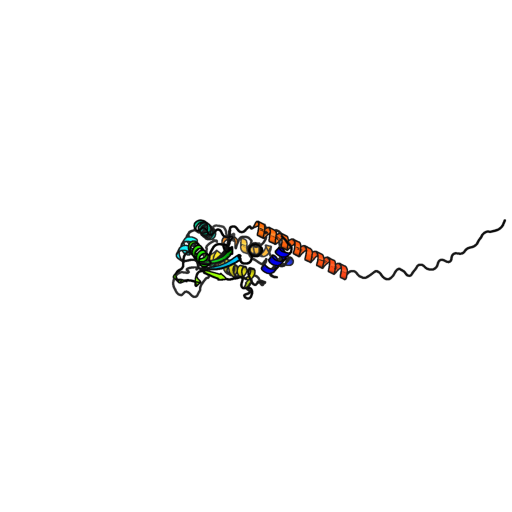97 C C . ASN A 1 186 ? 7.519 11.494 17.030 1.00 68.50 186 ASN A C 1
ATOM 1499 O O . ASN A 1 186 ? 8.403 11.333 17.875 1.00 68.50 186 ASN A O 1
ATOM 1503 N N . LEU A 1 187 ? 7.559 10.853 15.854 1.00 66.75 187 LEU A N 1
ATOM 1504 C CA . LEU A 1 187 ? 8.563 9.845 15.470 1.00 66.75 187 LEU A CA 1
ATOM 1505 C C . LEU A 1 187 ? 9.974 10.446 15.266 1.00 66.75 187 LEU A C 1
ATOM 1507 O O . LEU A 1 187 ? 10.914 9.781 14.832 1.00 66.75 187 LEU A O 1
ATOM 1511 N N . ASN A 1 188 ? 10.138 11.731 15.590 1.00 58.34 188 ASN A N 1
ATOM 1512 C CA . ASN A 1 188 ? 11.399 12.462 15.580 1.00 58.34 188 ASN A CA 1
ATOM 1513 C C . ASN A 1 188 ? 12.178 12.357 16.908 1.00 58.34 188 ASN A C 1
ATOM 1515 O O . ASN A 1 188 ? 13.400 12.485 16.880 1.00 58.34 188 ASN A O 1
ATOM 1519 N N . LYS A 1 189 ? 11.515 12.160 18.062 1.00 53.50 189 LYS A N 1
ATOM 1520 C CA . LYS A 1 189 ? 12.100 12.414 19.404 1.00 53.50 189 LYS A CA 1
ATOM 1521 C C . LYS A 1 189 ? 12.926 11.270 20.032 1.00 53.50 189 LYS A C 1
ATOM 1523 O O . LYS A 1 189 ? 13.307 11.387 21.187 1.00 53.50 189 LYS A O 1
ATOM 1528 N N . GLY A 1 190 ? 13.255 10.205 19.297 1.00 48.34 190 GLY A N 1
ATOM 1529 C CA . GLY A 1 190 ? 13.975 9.030 19.834 1.00 48.34 190 GLY A CA 1
ATOM 1530 C C . GLY A 1 190 ? 15.190 8.557 19.028 1.00 48.34 190 GLY A C 1
ATOM 1531 O O . GLY A 1 190 ? 15.501 7.376 19.057 1.00 48.34 190 GLY A O 1
ATOM 1532 N N . GLY A 1 191 ? 15.849 9.425 18.251 1.00 43.50 191 GLY A N 1
ATOM 1533 C CA . GLY A 1 191 ? 17.035 9.029 17.469 1.00 43.50 191 GLY A CA 1
ATOM 1534 C C . GLY A 1 191 ? 16.761 8.436 16.075 1.00 43.50 191 GLY A C 1
ATOM 1535 O O . GLY A 1 191 ? 17.697 8.034 15.394 1.00 43.50 191 GLY A O 1
ATOM 1536 N N . ALA A 1 192 ? 15.518 8.447 15.578 1.00 46.41 192 ALA A N 1
ATOM 1537 C CA . ALA A 1 192 ? 15.198 8.027 14.200 1.00 46.41 192 ALA A CA 1
ATOM 1538 C C . ALA A 1 192 ? 15.310 9.160 13.153 1.00 46.41 192 ALA A C 1
ATOM 1540 O O . ALA A 1 192 ? 15.354 8.908 11.947 1.00 46.41 192 ALA A O 1
ATOM 1541 N N . ARG A 1 193 ? 15.414 10.422 13.594 1.00 43.94 193 ARG A N 1
ATOM 1542 C CA . ARG A 1 193 ? 15.835 11.550 12.753 1.00 43.94 193 ARG A CA 1
ATOM 1543 C C . ARG A 1 193 ? 17.337 11.754 12.945 1.00 43.94 193 ARG A C 1
ATOM 1545 O O . ARG A 1 193 ? 17.760 12.539 13.787 1.00 43.94 193 ARG A O 1
ATOM 1552 N N . SER A 1 194 ? 18.162 11.095 12.134 1.00 39.44 194 SER A N 1
ATOM 1553 C CA . SER A 1 194 ? 19.485 11.668 11.879 1.00 39.44 194 SER A CA 1
ATOM 1554 C C . SER A 1 194 ? 19.245 13.042 11.249 1.00 39.44 194 SER A C 1
ATOM 1556 O O . SER A 1 194 ? 18.661 13.133 10.168 1.00 39.44 194 SER A O 1
ATOM 1558 N N . ARG A 1 195 ? 19.661 14.120 11.922 1.00 39.88 195 ARG A N 1
ATOM 1559 C CA . ARG A 1 195 ? 19.656 15.486 11.365 1.00 39.88 195 ARG A CA 1
ATOM 1560 C C . ARG A 1 195 ? 20.436 15.575 10.035 1.00 39.88 195 ARG A C 1
ATOM 1562 O O . ARG A 1 195 ? 20.203 16.504 9.275 1.00 39.88 195 ARG A O 1
ATOM 1569 N N . ALA A 1 196 ? 21.263 14.575 9.703 1.00 39.03 196 ALA A N 1
ATOM 1570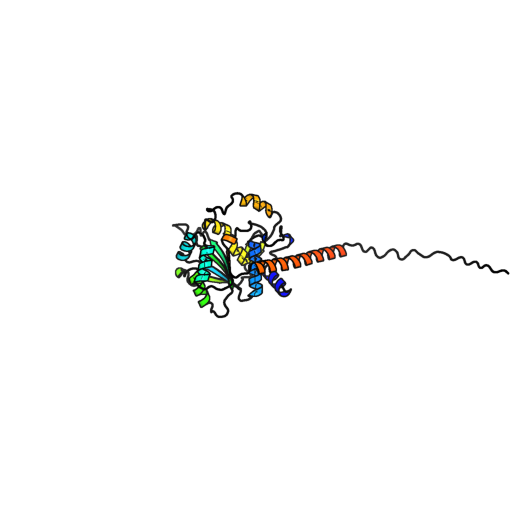 C CA . ALA A 1 196 ? 21.973 14.444 8.426 1.00 39.03 196 ALA A CA 1
ATOM 1571 C C . ALA A 1 196 ? 21.155 13.779 7.290 1.00 39.03 196 ALA A C 1
ATOM 1573 O O . ALA A 1 196 ? 21.576 13.773 6.134 1.00 39.03 196 ALA A O 1
ATOM 1574 N N . ALA A 1 197 ? 19.980 13.211 7.577 1.00 41.16 197 ALA A N 1
ATOM 1575 C CA . ALA A 1 197 ? 19.182 12.462 6.605 1.00 41.16 197 ALA A CA 1
ATOM 1576 C C . ALA A 1 197 ? 18.518 13.279 5.468 1.00 41.16 197 ALA A C 1
ATOM 1578 O O . ALA A 1 197 ? 18.299 12.679 4.417 1.00 41.16 197 ALA A O 1
ATOM 1579 N N . PRO A 1 198 ? 18.174 14.579 5.592 1.00 43.81 198 PRO A N 1
ATOM 1580 C CA . PRO A 1 198 ? 17.513 15.293 4.491 1.00 43.81 198 PRO A CA 1
ATOM 1581 C C . PRO A 1 198 ? 18.477 15.700 3.366 1.00 43.81 198 PRO A C 1
ATOM 1583 O O . PRO A 1 198 ? 18.195 15.460 2.194 1.00 43.81 198 PRO A O 1
ATOM 1586 N N . VAL A 1 199 ? 19.638 16.265 3.712 1.00 39.38 199 VAL A N 1
ATOM 1587 C CA . VAL A 1 199 ? 20.535 16.912 2.735 1.00 39.38 199 VAL A CA 1
ATOM 1588 C C . VAL A 1 199 ? 21.411 15.890 2.001 1.00 39.38 199 VAL A C 1
ATOM 1590 O O . VAL A 1 199 ? 21.493 15.913 0.776 1.00 39.38 199 VAL A O 1
ATOM 1593 N N . ALA A 1 200 ? 21.980 14.913 2.717 1.00 37.94 200 ALA A N 1
ATOM 1594 C CA . ALA A 1 200 ? 22.846 13.887 2.125 1.00 37.94 200 ALA A CA 1
ATOM 1595 C C . ALA A 1 200 ? 22.086 12.739 1.427 1.00 37.94 200 ALA A C 1
ATOM 1597 O O . ALA A 1 200 ? 22.702 11.926 0.746 1.00 37.94 200 ALA A O 1
ATOM 1598 N N . ARG A 1 201 ? 20.755 12.631 1.585 1.00 48.69 201 ARG A N 1
ATOM 1599 C CA . ARG A 1 201 ? 19.949 11.570 0.937 1.00 48.69 201 ARG A CA 1
ATOM 1600 C C . ARG A 1 201 ? 19.158 12.062 -0.271 1.00 48.69 201 ARG A C 1
ATOM 1602 O O . ARG A 1 201 ? 18.895 11.265 -1.168 1.00 48.69 201 ARG A O 1
ATOM 1609 N N . GLY A 1 202 ? 18.854 13.361 -0.347 1.00 45.34 202 GLY A N 1
ATOM 1610 C CA . GLY A 1 202 ? 18.372 13.992 -1.580 1.00 45.34 202 GLY A CA 1
ATOM 1611 C C . GLY A 1 202 ? 19.385 13.877 -2.728 1.00 45.34 202 GLY A C 1
ATOM 1612 O O . GLY A 1 202 ? 18.996 13.689 -3.878 1.00 45.34 202 GLY A O 1
ATOM 1613 N N . SER A 1 203 ? 20.688 13.879 -2.417 1.00 48.97 203 SER A N 1
ATOM 1614 C CA . SER A 1 203 ? 21.760 13.695 -3.404 1.00 48.97 203 SER A CA 1
ATOM 1615 C C . SER A 1 203 ? 21.896 12.257 -3.933 1.00 48.97 203 SER A C 1
ATOM 1617 O O . SER A 1 203 ? 22.430 12.073 -5.025 1.00 48.97 203 SER A O 1
ATOM 1619 N N . LEU A 1 204 ? 21.383 11.245 -3.218 1.00 52.16 204 LEU A N 1
ATOM 1620 C CA . LEU A 1 204 ? 21.520 9.821 -3.574 1.00 52.16 204 LEU A CA 1
ATOM 1621 C C . LEU A 1 204 ? 20.488 9.324 -4.597 1.00 52.16 204 LEU A C 1
ATOM 1623 O O . LEU A 1 204 ? 20.671 8.251 -5.165 1.00 52.16 204 LEU A O 1
ATOM 1627 N N . ASN A 1 205 ? 19.431 10.102 -4.844 1.00 60.06 205 ASN A N 1
ATOM 1628 C CA . ASN A 1 205 ? 18.369 9.793 -5.803 1.00 60.06 205 ASN A CA 1
ATOM 1629 C C . ASN A 1 205 ? 18.294 10.835 -6.934 1.00 60.06 205 ASN A C 1
ATOM 1631 O O . ASN A 1 205 ? 17.252 10.955 -7.568 1.00 60.06 205 ASN A O 1
ATOM 1635 N N . LYS A 1 206 ? 19.376 11.587 -7.212 1.00 63.12 206 LYS A N 1
ATOM 1636 C CA . LYS A 1 206 ? 19.389 12.660 -8.235 1.00 63.12 206 LYS A CA 1
ATOM 1637 C C . LYS A 1 206 ? 18.877 12.214 -9.610 1.00 63.12 206 LYS A C 1
ATOM 1639 O O . LYS A 1 206 ? 18.282 13.015 -10.317 1.00 63.12 206 LYS A O 1
ATOM 1644 N N . ARG A 1 207 ? 19.119 10.950 -9.977 1.00 70.06 207 ARG A N 1
ATOM 1645 C CA . ARG A 1 207 ? 18.662 10.360 -11.247 1.00 70.06 207 ARG A CA 1
ATOM 1646 C C . ARG A 1 207 ? 17.279 9.711 -11.159 1.00 70.06 207 ARG A C 1
ATOM 1648 O O . ARG A 1 207 ? 16.700 9.422 -12.194 1.00 70.06 207 ARG A O 1
ATOM 1655 N N . SER A 1 208 ? 16.755 9.463 -9.955 1.00 76.00 208 SER A N 1
ATOM 1656 C CA . SER A 1 208 ? 15.438 8.846 -9.819 1.00 76.00 208 SER A CA 1
ATOM 1657 C C . SER A 1 208 ? 14.337 9.823 -10.211 1.00 76.00 208 SER A C 1
ATOM 1659 O O . SER A 1 208 ? 14.307 10.964 -9.744 1.00 76.00 208 SER A O 1
ATOM 1661 N N . GLN A 1 209 ? 13.386 9.343 -11.000 1.00 79.06 209 GLN A N 1
ATOM 1662 C CA . GLN A 1 209 ? 12.224 10.108 -11.436 1.00 79.06 209 GLN A CA 1
ATOM 1663 C C . GLN A 1 209 ? 10.928 9.361 -11.115 1.00 79.06 209 GLN A C 1
ATOM 1665 O O . GLN A 1 209 ? 10.922 8.270 -10.541 1.00 79.06 209 GLN A O 1
ATOM 1670 N N . GLY A 1 210 ? 9.810 9.996 -11.433 1.00 78.62 210 GLY A N 1
ATOM 1671 C CA . GLY A 1 210 ? 8.490 9.416 -11.282 1.00 78.62 210 GLY A CA 1
ATOM 1672 C C . GLY A 1 210 ? 8.155 8.963 -9.850 1.00 78.62 210 GLY A C 1
ATOM 1673 O O . GLY A 1 210 ? 8.441 9.664 -8.883 1.00 78.62 210 GLY A O 1
ATOM 1674 N N . ILE A 1 211 ? 7.613 7.753 -9.691 1.00 80.00 211 ILE A N 1
ATOM 1675 C CA . ILE A 1 211 ? 7.367 7.142 -8.370 1.00 80.00 211 ILE A CA 1
ATOM 1676 C C . ILE A 1 211 ? 8.647 6.852 -7.565 1.00 80.00 211 ILE A C 1
ATOM 1678 O O . ILE A 1 211 ? 8.636 6.794 -6.333 1.00 80.00 211 ILE A O 1
ATOM 1682 N N . ALA A 1 212 ? 9.769 6.637 -8.253 1.00 77.75 212 ALA A N 1
ATOM 1683 C CA . ALA A 1 212 ? 11.056 6.399 -7.614 1.00 77.75 212 ALA A CA 1
ATOM 1684 C C . ALA A 1 212 ? 11.677 7.718 -7.127 1.00 77.75 212 ALA A C 1
ATOM 1686 O O . ALA A 1 212 ? 12.673 7.708 -6.393 1.00 77.75 212 ALA A O 1
ATOM 1687 N N . ARG A 1 213 ? 11.083 8.856 -7.516 1.00 75.44 213 ARG A N 1
ATOM 1688 C CA . ARG A 1 213 ? 11.448 10.190 -7.060 1.00 75.44 213 ARG A CA 1
ATOM 1689 C C . ARG A 1 213 ? 11.002 10.374 -5.614 1.00 75.44 213 ARG A C 1
ATOM 1691 O O . ARG A 1 213 ? 9.841 10.623 -5.320 1.00 75.44 213 ARG A O 1
ATOM 1698 N N . GLY A 1 214 ? 11.980 10.375 -4.721 1.00 58.62 214 GLY A N 1
ATOM 1699 C CA . GLY A 1 214 ? 11.852 11.037 -3.428 1.00 58.62 214 GLY A CA 1
ATOM 1700 C C . GLY A 1 214 ? 11.711 10.138 -2.199 1.00 58.62 214 GLY A C 1
ATOM 1701 O O . GLY A 1 214 ? 11.256 9.001 -2.256 1.00 58.62 214 GLY A O 1
ATOM 1702 N N . LEU A 1 215 ? 12.159 10.758 -1.099 1.00 53.16 215 LEU A N 1
ATOM 1703 C CA . LEU A 1 215 ? 12.284 10.365 0.311 1.00 53.16 215 LEU A CA 1
ATOM 1704 C C . LEU A 1 215 ? 13.003 9.032 0.617 1.00 53.16 215 LEU A C 1
ATOM 1706 O O . LEU A 1 215 ? 12.747 8.000 0.001 1.00 53.16 215 LEU A O 1
ATOM 1710 N N . PRO A 1 216 ? 13.956 9.043 1.570 1.00 45.44 216 PRO A N 1
ATOM 1711 C CA . PRO A 1 216 ? 14.804 7.891 1.831 1.00 45.44 216 PRO A CA 1
ATOM 1712 C C . PRO A 1 216 ? 13.992 6.667 2.263 1.00 45.44 216 PRO A C 1
ATOM 1714 O O . PRO A 1 216 ? 12.976 6.784 2.951 1.00 45.44 216 PRO A O 1
ATOM 1717 N N . SER A 1 217 ? 14.497 5.489 1.886 1.00 47.66 217 SER A N 1
ATOM 1718 C CA . SER A 1 217 ? 14.106 4.198 2.454 1.00 47.66 217 SER A CA 1
ATOM 1719 C C . SER A 1 217 ? 13.942 4.336 3.971 1.00 47.66 217 SER A C 1
ATOM 1721 O O . SER A 1 217 ? 14.871 4.811 4.629 1.00 47.66 217 SER A O 1
ATOM 1723 N N . ASN A 1 218 ? 12.794 3.920 4.505 1.00 51.91 218 ASN A N 1
ATOM 1724 C CA . ASN A 1 218 ? 12.393 3.889 5.918 1.00 51.91 218 ASN A CA 1
ATOM 1725 C C . ASN A 1 218 ? 11.529 5.048 6.440 1.00 51.91 218 ASN A C 1
ATOM 1727 O O . ASN A 1 218 ? 11.151 5.002 7.610 1.00 51.91 218 ASN A O 1
ATOM 1731 N N . PHE A 1 219 ? 11.172 6.051 5.632 1.00 62.00 219 PHE A N 1
ATOM 1732 C CA . PHE A 1 219 ? 10.236 7.084 6.095 1.00 62.00 219 PHE A CA 1
ATOM 1733 C C . PHE A 1 219 ? 8.806 6.539 6.252 1.00 62.00 219 PHE A C 1
ATOM 1735 O O . PHE A 1 219 ? 8.192 6.677 7.310 1.00 62.00 219 PHE A O 1
ATOM 1742 N N . ASN A 1 220 ? 8.299 5.835 5.236 1.00 67.62 220 ASN A N 1
ATOM 1743 C CA . ASN A 1 220 ? 6.946 5.281 5.277 1.00 67.62 220 ASN A CA 1
ATOM 1744 C C . ASN A 1 220 ? 6.896 3.991 6.103 1.00 67.62 220 ASN A C 1
ATOM 1746 O O . ASN A 1 220 ? 5.864 3.680 6.685 1.00 67.62 220 ASN A O 1
ATOM 1750 N N . ALA A 1 221 ? 7.995 3.238 6.200 1.00 69.38 221 ALA A N 1
ATOM 1751 C CA . ALA A 1 221 ? 8.033 1.983 6.955 1.00 69.38 221 ALA A CA 1
ATOM 1752 C C . ALA A 1 221 ? 7.643 2.126 8.444 1.00 69.38 221 ALA A C 1
ATOM 1754 O O . ALA A 1 221 ? 7.207 1.144 9.052 1.00 69.38 221 ALA A O 1
ATOM 1755 N N . GLN A 1 222 ? 7.781 3.326 9.022 1.00 73.94 222 GLN A N 1
ATOM 1756 C CA . GLN A 1 222 ? 7.401 3.635 10.409 1.00 73.94 222 GLN A CA 1
ATOM 1757 C C . GLN A 1 222 ? 5.898 3.897 10.588 1.00 73.94 222 GLN A C 1
ATOM 1759 O O . GLN A 1 222 ? 5.364 3.716 11.676 1.00 73.94 222 GLN A O 1
ATOM 1764 N N . ILE A 1 223 ? 5.202 4.281 9.517 1.00 76.94 223 ILE A N 1
ATOM 1765 C CA . ILE A 1 223 ? 3.773 4.634 9.530 1.00 76.94 223 ILE A CA 1
ATOM 1766 C C . ILE A 1 223 ? 2.921 3.680 8.680 1.00 76.94 223 ILE A C 1
ATOM 1768 O O . ILE A 1 223 ? 1.724 3.903 8.510 1.00 76.94 223 ILE A O 1
ATOM 1772 N N . VAL A 1 224 ? 3.531 2.621 8.136 1.00 86.00 224 VAL A N 1
ATOM 1773 C CA . VAL A 1 224 ? 2.863 1.614 7.309 1.00 86.00 224 VAL A CA 1
ATOM 1774 C C . VAL A 1 224 ? 2.975 0.228 7.940 1.00 86.00 224 VAL A C 1
ATOM 1776 O O . VAL A 1 224 ? 4.069 -0.245 8.262 1.00 86.00 224 VAL A O 1
ATOM 1779 N N . ILE A 1 225 ? 1.839 -0.454 8.083 1.00 88.69 225 ILE A N 1
ATOM 1780 C CA . ILE A 1 225 ? 1.775 -1.884 8.403 1.00 88.69 225 ILE A CA 1
ATOM 1781 C C . ILE A 1 225 ? 1.780 -2.660 7.091 1.00 88.69 225 ILE A C 1
ATOM 1783 O O . ILE A 1 225 ? 0.868 -2.496 6.290 1.00 88.69 225 ILE A O 1
ATOM 1787 N N . CYS A 1 226 ? 2.759 -3.544 6.915 1.00 88.25 226 CYS A N 1
ATOM 1788 C CA . CYS A 1 226 ? 2.729 -4.605 5.910 1.00 88.25 226 CYS A CA 1
ATOM 1789 C C . CYS A 1 226 ? 2.630 -5.936 6.667 1.00 88.25 226 CYS A C 1
ATOM 1791 O O . CYS A 1 226 ? 3.662 -6.458 7.085 1.00 88.25 226 CYS A O 1
ATOM 1793 N N . ASP A 1 227 ? 1.421 -6.455 6.897 1.00 87.31 227 ASP A N 1
ATOM 1794 C CA . ASP A 1 227 ? 1.226 -7.708 7.645 1.00 87.31 227 ASP A CA 1
ATOM 1795 C C . ASP A 1 227 ? 0.522 -8.768 6.806 1.00 87.31 227 ASP A C 1
ATOM 1797 O O . ASP A 1 227 ? -0.430 -8.484 6.073 1.00 87.31 227 ASP A O 1
ATOM 1801 N N . ARG A 1 228 ? 1.030 -10.002 6.898 1.00 82.81 228 ARG A N 1
ATOM 1802 C CA . ARG A 1 228 ? 0.660 -11.155 6.055 1.00 82.81 228 ARG A CA 1
ATOM 1803 C C . ARG A 1 228 ? 0.811 -10.905 4.551 1.00 82.81 228 ARG A C 1
ATOM 1805 O O . ARG A 1 228 ? 0.523 -11.785 3.748 1.00 82.81 228 ARG A O 1
ATOM 1812 N N . VAL A 1 229 ? 1.311 -9.738 4.155 1.00 82.19 229 VAL A N 1
ATOM 1813 C CA . VAL A 1 229 ? 1.714 -9.436 2.789 1.00 82.19 229 VAL A CA 1
ATOM 1814 C C . VAL A 1 229 ? 3.192 -9.763 2.645 1.00 82.19 229 VAL A C 1
ATOM 1816 O O . VAL A 1 229 ? 4.022 -9.324 3.441 1.00 82.19 229 VAL A O 1
ATOM 1819 N N . SER A 1 230 ? 3.534 -10.551 1.632 1.00 80.31 230 SER A N 1
ATOM 1820 C CA . SER A 1 230 ? 4.909 -10.994 1.440 1.00 80.31 230 SER A CA 1
ATOM 1821 C C . SER A 1 230 ? 5.737 -9.916 0.741 1.00 80.31 230 SER A C 1
ATOM 1823 O O . SER A 1 230 ? 5.577 -9.669 -0.455 1.00 80.31 230 SER A O 1
ATOM 1825 N N . GLN A 1 231 ? 6.691 -9.319 1.465 1.00 83.81 231 GLN A N 1
ATOM 1826 C CA . GLN A 1 231 ? 7.715 -8.469 0.845 1.00 83.81 231 GLN A CA 1
ATOM 1827 C C . GLN A 1 231 ? 8.547 -9.244 -0.185 1.00 83.81 231 GLN A C 1
ATOM 1829 O O . GLN A 1 231 ? 9.010 -8.659 -1.159 1.00 83.81 231 GLN A O 1
ATOM 1834 N N . GLN A 1 232 ? 8.715 -10.558 0.002 1.00 87.81 232 GLN A N 1
ATOM 1835 C CA . GLN A 1 232 ? 9.384 -11.427 -0.964 1.00 87.81 232 GLN A CA 1
ATOM 1836 C C . GLN A 1 232 ? 8.596 -11.517 -2.274 1.00 87.81 232 GLN A C 1
ATOM 1838 O O . GLN A 1 232 ? 9.208 -11.490 -3.336 1.00 87.81 232 GLN A O 1
ATOM 1843 N N . ARG A 1 233 ? 7.259 -11.567 -2.222 1.00 88.75 233 ARG A N 1
ATOM 1844 C CA . ARG A 1 233 ? 6.425 -11.535 -3.432 1.00 88.75 233 ARG A CA 1
ATOM 1845 C C . ARG A 1 233 ? 6.460 -10.168 -4.110 1.00 88.75 233 ARG A C 1
ATOM 1847 O O . ARG A 1 233 ? 6.672 -10.120 -5.314 1.00 88.75 233 ARG A O 1
ATOM 1854 N N . GLY A 1 234 ? 6.414 -9.074 -3.346 1.00 89.75 234 GLY A N 1
ATOM 1855 C CA . GLY A 1 234 ? 6.658 -7.730 -3.889 1.00 89.75 234 GLY A CA 1
ATOM 1856 C C . GLY A 1 234 ? 8.032 -7.602 -4.564 1.00 89.75 234 GLY A C 1
ATOM 1857 O O . GLY A 1 234 ? 8.137 -7.082 -5.671 1.00 89.75 234 GLY A O 1
ATOM 1858 N N . ARG A 1 235 ? 9.085 -8.162 -3.954 1.00 92.69 235 ARG A N 1
ATOM 1859 C CA . ARG A 1 235 ? 10.428 -8.254 -4.551 1.00 92.69 235 ARG A CA 1
ATOM 1860 C C . ARG A 1 235 ? 10.438 -9.103 -5.821 1.00 92.69 235 ARG A C 1
ATOM 1862 O O . ARG A 1 235 ? 11.080 -8.719 -6.791 1.00 92.69 235 ARG A O 1
ATOM 1869 N N . ALA A 1 236 ? 9.767 -10.253 -5.817 1.00 92.31 236 ALA A N 1
ATOM 1870 C CA . ALA A 1 236 ? 9.677 -11.124 -6.985 1.00 92.31 236 ALA A CA 1
ATOM 1871 C C . ALA A 1 236 ? 8.940 -10.430 -8.140 1.00 92.31 236 ALA A C 1
ATOM 1873 O O . ALA A 1 236 ? 9.399 -10.513 -9.275 1.00 92.31 236 ALA A O 1
ATOM 1874 N N . ALA A 1 237 ? 7.866 -9.694 -7.841 1.00 92.19 237 ALA A N 1
ATOM 1875 C CA . ALA A 1 237 ? 7.135 -8.873 -8.800 1.00 92.19 237 ALA A CA 1
ATOM 1876 C C . ALA A 1 237 ? 8.019 -7.762 -9.384 1.00 92.19 237 ALA A C 1
ATOM 1878 O O . ALA A 1 237 ? 8.106 -7.630 -10.601 1.00 92.19 237 ALA A O 1
ATOM 1879 N N . PHE A 1 238 ? 8.742 -7.026 -8.533 1.00 93.38 238 PHE A N 1
ATOM 1880 C CA . PHE A 1 238 ? 9.705 -6.018 -8.980 1.00 93.38 238 PHE A CA 1
ATOM 1881 C C . PHE A 1 238 ? 10.784 -6.617 -9.884 1.00 93.38 238 PHE A C 1
ATOM 1883 O O . PHE A 1 238 ? 11.056 -6.080 -10.952 1.00 93.38 238 PHE A O 1
ATOM 1890 N N . ASN A 1 239 ? 11.384 -7.738 -9.481 1.00 93.31 239 ASN A N 1
ATOM 1891 C CA . ASN A 1 239 ? 12.432 -8.385 -10.263 1.00 93.31 239 ASN A CA 1
ATOM 1892 C C . ASN A 1 239 ? 11.902 -8.879 -11.615 1.00 93.31 239 ASN A C 1
ATOM 1894 O O . ASN A 1 239 ? 12.568 -8.676 -12.622 1.00 93.31 239 ASN A O 1
ATOM 1898 N N . ALA A 1 240 ? 10.722 -9.506 -11.645 1.00 92.38 240 ALA A N 1
ATOM 1899 C CA . ALA A 1 240 ? 10.108 -9.985 -12.882 1.00 92.38 240 ALA A CA 1
ATOM 1900 C C . ALA A 1 240 ? 9.808 -8.828 -13.845 1.00 92.38 240 ALA A C 1
ATOM 1902 O O . ALA A 1 240 ? 10.189 -8.890 -15.011 1.00 92.38 240 ALA A O 1
ATOM 1903 N N . TRP A 1 241 ? 9.208 -7.748 -13.337 1.00 93.38 241 TRP A N 1
ATOM 1904 C CA . TRP A 1 241 ? 8.986 -6.526 -14.108 1.00 93.38 241 TRP A CA 1
ATOM 1905 C C . TRP A 1 241 ? 10.294 -5.933 -14.631 1.00 93.38 241 TRP A C 1
ATOM 1907 O O . TRP A 1 241 ? 10.407 -5.660 -15.821 1.00 93.38 241 TRP A O 1
ATOM 1917 N N . TYR A 1 242 ? 11.304 -5.802 -13.771 1.00 92.88 242 TYR A N 1
ATOM 1918 C CA . TYR A 1 242 ? 12.584 -5.206 -14.140 1.00 92.88 242 TYR A CA 1
ATOM 1919 C C . TYR A 1 242 ? 13.281 -5.979 -15.268 1.00 92.88 242 TYR A C 1
ATOM 1921 O O . TYR A 1 242 ? 13.802 -5.363 -16.196 1.00 92.88 242 TYR A O 1
ATOM 1929 N N . GLN A 1 243 ? 13.289 -7.315 -15.204 1.00 92.94 243 GLN A N 1
ATOM 1930 C CA . GLN A 1 243 ? 13.905 -8.137 -16.250 1.00 92.94 243 GLN A CA 1
ATOM 1931 C C . GLN A 1 243 ? 13.177 -8.007 -17.589 1.00 92.94 243 GLN A C 1
ATOM 1933 O O . GLN A 1 243 ? 13.834 -7.910 -18.622 1.00 92.94 243 GLN A O 1
ATOM 1938 N N . ASP A 1 244 ? 11.845 -7.961 -17.585 1.00 92.06 244 ASP A N 1
ATOM 1939 C CA . ASP A 1 244 ? 11.088 -7.838 -18.831 1.00 92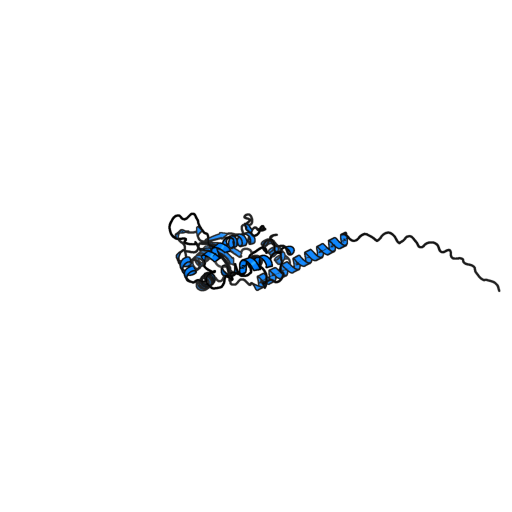.06 244 ASP A CA 1
ATOM 1940 C C . ASP A 1 244 ? 11.211 -6.441 -19.457 1.00 92.06 244 ASP A C 1
ATOM 1942 O O . ASP A 1 244 ? 11.425 -6.327 -20.662 1.00 92.06 244 ASP A O 1
ATOM 1946 N N . GLU A 1 245 ? 11.172 -5.374 -18.651 1.00 90.94 245 GLU A N 1
ATOM 1947 C CA . GLU A 1 245 ? 11.419 -4.012 -19.149 1.00 90.94 245 GLU A CA 1
ATOM 1948 C C . GLU A 1 245 ? 12.839 -3.860 -19.705 1.00 90.94 245 GLU A C 1
ATOM 1950 O O . GLU A 1 245 ? 13.030 -3.257 -20.761 1.00 90.94 245 GLU A O 1
ATOM 1955 N N . LYS A 1 246 ? 13.833 -4.484 -19.062 1.00 91.94 246 LYS A N 1
ATOM 1956 C CA . LYS A 1 246 ? 15.197 -4.525 -19.592 1.00 91.94 246 LYS A CA 1
ATOM 1957 C C . LYS A 1 246 ? 15.262 -5.266 -20.932 1.00 91.94 246 LYS A C 1
ATOM 1959 O O . LYS A 1 246 ? 15.818 -4.739 -21.887 1.00 91.94 246 LYS A O 1
ATOM 1964 N N . ALA A 1 247 ? 14.645 -6.442 -21.037 1.00 91.81 247 ALA A N 1
ATOM 1965 C CA . ALA A 1 247 ? 14.621 -7.209 -22.282 1.00 91.81 247 ALA A CA 1
ATOM 1966 C C . ALA A 1 247 ? 13.907 -6.460 -23.425 1.00 91.81 247 ALA A C 1
ATOM 1968 O O . ALA A 1 247 ? 14.288 -6.579 -24.589 1.00 91.81 247 ALA A O 1
ATOM 1969 N N . LYS A 1 248 ? 12.867 -5.671 -23.123 1.00 89.50 248 LYS A N 1
ATOM 1970 C CA . LYS A 1 248 ? 12.237 -4.770 -24.101 1.00 89.50 248 LYS A CA 1
ATOM 1971 C C . LYS A 1 248 ? 13.193 -3.670 -24.558 1.00 89.50 248 LYS A C 1
ATOM 1973 O O . LYS A 1 248 ? 13.305 -3.451 -25.760 1.00 89.50 248 LYS A O 1
ATOM 1978 N N . GLN A 1 249 ? 13.880 -3.011 -23.626 1.00 89.62 249 GLN A N 1
ATOM 1979 C CA . GLN A 1 249 ? 14.852 -1.963 -23.941 1.00 89.62 249 GLN A CA 1
ATOM 1980 C C . GLN A 1 249 ? 15.995 -2.509 -24.811 1.00 89.62 249 GLN A C 1
ATOM 1982 O O . GLN A 1 249 ? 16.312 -1.917 -25.841 1.00 89.62 249 GLN A O 1
ATOM 1987 N N . ASP A 1 250 ? 16.540 -3.676 -24.461 1.00 91.31 250 ASP A N 1
ATOM 1988 C CA . ASP A 1 250 ? 17.608 -4.341 -25.216 1.00 91.31 250 ASP A CA 1
ATOM 1989 C C . ASP A 1 250 ? 17.147 -4.696 -26.646 1.00 91.31 250 ASP A C 1
ATOM 1991 O O . ASP A 1 250 ? 17.853 -4.405 -27.613 1.00 91.31 250 ASP A O 1
ATOM 1995 N N . ARG A 1 251 ? 15.924 -5.230 -26.815 1.00 92.31 251 ARG A N 1
ATOM 1996 C CA . ARG A 1 251 ? 15.335 -5.484 -28.146 1.00 92.31 251 ARG A CA 1
ATOM 1997 C C . ARG A 1 251 ? 15.186 -4.210 -28.976 1.0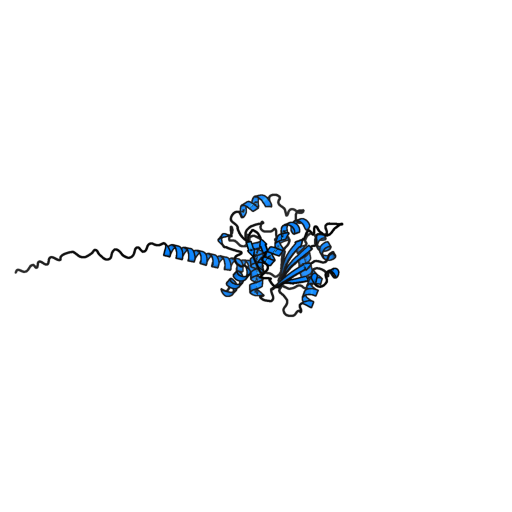0 92.31 251 ARG A C 1
ATOM 1999 O O . ARG A 1 251 ? 15.577 -4.196 -30.137 1.00 92.31 251 ARG A O 1
ATOM 2006 N N . GLN A 1 252 ? 14.686 -3.127 -28.382 1.00 90.75 252 GLN A N 1
ATOM 2007 C CA . GLN A 1 252 ? 14.531 -1.846 -29.082 1.00 90.75 252 GLN A CA 1
ATOM 2008 C C . GLN A 1 252 ? 15.876 -1.253 -29.522 1.00 90.75 252 GLN A C 1
ATOM 2010 O O . GLN A 1 252 ? 15.960 -0.646 -30.589 1.00 90.75 252 GLN A O 1
ATOM 2015 N N . ILE A 1 253 ? 16.932 -1.419 -28.720 1.00 90.69 253 ILE A N 1
ATOM 2016 C CA . ILE A 1 253 ? 18.290 -0.993 -29.083 1.00 90.69 253 ILE A CA 1
ATOM 2017 C C . ILE A 1 253 ? 18.789 -1.794 -30.290 1.00 90.69 253 ILE A C 1
ATOM 2019 O O . ILE A 1 253 ? 19.270 -1.196 -31.253 1.00 90.69 253 ILE A O 1
ATOM 2023 N N . LEU A 1 254 ? 18.627 -3.121 -30.270 1.00 91.12 254 LEU A N 1
ATOM 2024 C CA . LEU A 1 254 ? 19.028 -3.997 -31.375 1.00 91.12 254 LEU A CA 1
ATOM 2025 C C . LEU A 1 254 ? 18.268 -3.677 -32.670 1.00 91.12 254 LEU A C 1
ATOM 2027 O O . LEU A 1 254 ? 18.883 -3.551 -33.725 1.00 91.12 254 LEU A O 1
ATOM 2031 N N . GLU A 1 255 ? 16.951 -3.473 -32.597 1.00 90.31 255 GLU A N 1
ATOM 2032 C CA . GLU A 1 255 ? 16.129 -3.102 -33.756 1.00 90.31 255 GLU A CA 1
ATOM 2033 C C . GLU A 1 255 ? 16.536 -1.749 -34.355 1.00 90.31 255 GLU A C 1
ATOM 2035 O O . GLU A 1 255 ? 16.562 -1.589 -35.576 1.00 90.31 255 GLU A O 1
ATOM 2040 N N . ARG A 1 256 ? 16.872 -0.762 -33.513 1.00 89.31 256 ARG A N 1
ATOM 2041 C CA . ARG A 1 256 ? 17.373 0.543 -33.976 1.00 89.31 256 ARG A CA 1
ATOM 2042 C C . ARG A 1 256 ? 18.743 0.419 -34.633 1.00 89.31 256 ARG A C 1
ATOM 2044 O O . ARG A 1 256 ? 18.953 1.029 -35.676 1.00 89.31 256 ARG A O 1
ATOM 2051 N N . ALA A 1 257 ? 19.643 -0.377 -34.058 1.00 86.69 257 ALA A N 1
ATOM 2052 C CA . ALA A 1 257 ? 20.959 -0.635 -34.635 1.00 86.69 257 ALA A CA 1
ATOM 2053 C C . ALA A 1 257 ? 20.854 -1.343 -35.998 1.00 86.69 257 ALA A C 1
ATOM 2055 O O . ALA A 1 257 ? 21.526 -0.941 -36.942 1.00 86.69 257 ALA A O 1
ATOM 2056 N N . ALA A 1 258 ? 19.955 -2.323 -36.132 1.00 84.38 258 ALA A N 1
ATOM 2057 C CA . ALA A 1 258 ? 19.705 -3.025 -37.391 1.00 84.38 258 ALA A CA 1
ATOM 2058 C C . ALA A 1 258 ? 19.125 -2.109 -38.485 1.00 84.38 258 ALA A C 1
ATOM 2060 O O . ALA A 1 258 ? 19.482 -2.246 -39.649 1.00 84.38 258 ALA A O 1
ATOM 2061 N N . LYS A 1 259 ? 18.266 -1.146 -38.120 1.00 82.88 259 LYS A N 1
ATOM 2062 C CA . LYS A 1 259 ? 17.717 -0.145 -39.056 1.00 82.88 259 LYS A CA 1
ATOM 2063 C C . LYS A 1 259 ? 18.710 0.959 -39.434 1.00 82.88 259 LYS A C 1
ATOM 2065 O O . LYS A 1 259 ? 18.524 1.601 -40.460 1.00 82.88 259 LYS A O 1
ATOM 2070 N N . ALA A 1 260 ? 19.716 1.208 -38.598 1.00 76.81 260 ALA A N 1
ATOM 2071 C CA . ALA A 1 260 ? 20.762 2.201 -38.841 1.00 76.81 260 ALA A CA 1
ATOM 2072 C C . ALA A 1 260 ? 21.982 1.625 -39.582 1.00 76.81 260 ALA A C 1
ATOM 2074 O O . ALA A 1 260 ? 22.855 2.390 -39.992 1.00 76.81 260 ALA A O 1
ATOM 2075 N N . ALA A 1 261 ? 22.061 0.301 -39.751 1.00 63.25 261 ALA A N 1
ATOM 2076 C CA . ALA A 1 261 ? 23.100 -0.330 -40.552 1.00 63.25 261 ALA A CA 1
ATOM 2077 C C . ALA A 1 261 ? 22.901 0.047 -42.035 1.00 63.25 261 ALA A C 1
ATOM 2079 O O . ALA A 1 261 ? 21.815 -0.184 -42.572 1.00 63.25 261 ALA A O 1
ATOM 2080 N N . PRO A 1 262 ? 23.904 0.641 -42.708 1.00 56.38 262 PRO A N 1
ATOM 2081 C CA . PRO A 1 262 ? 23.793 0.956 -44.124 1.00 56.38 262 PRO A CA 1
ATOM 2082 C C . PRO A 1 262 ? 23.633 -0.339 -44.923 1.00 56.38 262 PRO A C 1
ATOM 2084 O O . PRO A 1 262 ? 24.322 -1.327 -44.667 1.00 56.38 262 PRO A O 1
ATOM 2087 N N . THR A 1 263 ? 22.738 -0.325 -45.909 1.00 54.19 263 THR A N 1
ATOM 2088 C CA . THR A 1 263 ? 22.548 -1.398 -46.891 1.00 54.19 263 THR A CA 1
ATOM 2089 C C . THR A 1 263 ? 23.764 -1.488 -47.822 1.00 54.19 263 THR A C 1
ATOM 2091 O O . THR A 1 263 ? 23.664 -1.255 -49.020 1.00 54.19 263 THR A O 1
ATOM 2094 N N . THR A 1 264 ? 24.949 -1.803 -47.303 1.00 51.78 264 THR A N 1
ATOM 2095 C CA . THR A 1 264 ? 26.118 -2.144 -48.123 1.00 51.78 264 THR A CA 1
ATOM 2096 C C . THR A 1 264 ? 26.035 -3.619 -48.500 1.00 51.78 264 THR A C 1
ATOM 2098 O O . THR A 1 264 ? 26.761 -4.455 -47.970 1.00 51.78 264 THR A O 1
ATOM 2101 N N . ALA A 1 265 ? 25.089 -3.949 -49.376 1.00 48.09 265 ALA A N 1
ATOM 2102 C CA . ALA A 1 265 ? 25.000 -5.251 -50.031 1.00 48.09 265 ALA A CA 1
ATOM 2103 C C . ALA A 1 265 ? 24.304 -5.100 -51.389 1.00 48.09 265 ALA A C 1
ATOM 2105 O O . ALA A 1 265 ? 23.256 -5.685 -51.632 1.00 48.09 265 ALA A O 1
ATOM 2106 N N . ASN A 1 266 ? 24.857 -4.244 -52.248 1.00 46.19 266 ASN A N 1
ATOM 2107 C CA . ASN A 1 266 ? 24.617 -4.274 -53.689 1.00 46.19 266 ASN A CA 1
ATOM 2108 C C . ASN A 1 266 ? 25.624 -3.345 -54.371 1.00 46.19 266 ASN A C 1
ATOM 2110 O O . ASN A 1 266 ? 25.280 -2.224 -54.693 1.00 46.19 266 ASN A O 1
ATOM 2114 N N . GLU A 1 267 ? 26.884 -3.775 -54.488 1.00 41.75 267 GLU A N 1
ATOM 2115 C CA . GLU A 1 267 ? 27.874 -3.251 -55.454 1.00 41.75 267 GLU A CA 1
ATOM 2116 C C . GLU A 1 267 ? 29.218 -3.969 -55.234 1.00 41.75 267 GLU A C 1
ATOM 2118 O O . GLU A 1 267 ? 30.154 -3.449 -54.639 1.00 41.75 267 GLU A O 1
ATOM 2123 N N . SER A 1 268 ? 29.297 -5.247 -55.613 1.00 43.19 268 SER A N 1
ATOM 2124 C CA . SER A 1 268 ? 30.580 -5.940 -55.880 1.00 43.19 268 SER A CA 1
ATOM 2125 C C . SER A 1 268 ? 30.385 -7.305 -56.560 1.00 43.19 268 SER A C 1
ATOM 2127 O O . SER A 1 268 ? 31.202 -8.206 -56.417 1.00 43.19 268 SER A O 1
ATOM 2129 N N . ALA A 1 269 ? 29.318 -7.462 -57.353 1.00 43.09 269 ALA A N 1
ATOM 2130 C CA . ALA A 1 269 ? 29.109 -8.640 -58.206 1.00 43.09 269 ALA A CA 1
ATOM 2131 C C . ALA A 1 269 ? 29.298 -8.339 -59.707 1.00 43.09 269 ALA A C 1
ATOM 2133 O O . ALA A 1 269 ? 28.839 -9.095 -60.555 1.00 43.09 269 ALA A O 1
ATOM 2134 N N . ALA A 1 270 ? 29.973 -7.240 -60.053 1.00 44.97 270 ALA A N 1
ATOM 2135 C CA . ALA A 1 270 ? 30.205 -6.851 -61.441 1.00 44.97 270 ALA A CA 1
ATOM 2136 C C . ALA A 1 270 ? 31.638 -6.354 -61.650 1.00 44.97 270 ALA A C 1
ATOM 2138 O O . ALA A 1 270 ? 31.826 -5.204 -62.014 1.00 44.97 270 ALA A O 1
ATOM 2139 N N . PHE A 1 271 ? 32.657 -7.185 -61.393 1.00 44.59 271 PHE A N 1
ATOM 2140 C CA . PHE A 1 271 ? 33.995 -6.943 -61.956 1.00 44.59 271 PHE A CA 1
ATOM 2141 C C . PHE A 1 271 ? 34.910 -8.179 -61.924 1.00 44.59 271 PHE A C 1
ATOM 2143 O O . PHE A 1 271 ? 36.000 -8.135 -61.374 1.00 44.59 271 PHE A O 1
ATOM 2150 N N . VAL A 1 272 ? 34.500 -9.299 -62.529 1.00 45.72 272 VAL A N 1
ATOM 2151 C CA . VAL A 1 272 ? 35.468 -10.306 -63.013 1.00 45.72 272 VAL A CA 1
ATOM 2152 C C . VAL A 1 272 ? 34.964 -10.885 -64.334 1.00 45.72 272 VAL A C 1
ATOM 2154 O O . VAL A 1 272 ? 34.383 -11.960 -64.399 1.00 45.72 272 VAL A O 1
ATOM 2157 N N . SER A 1 273 ? 35.169 -10.138 -65.412 1.00 43.72 273 SER A N 1
ATOM 2158 C CA . SER A 1 273 ? 35.141 -10.672 -66.772 1.00 43.72 273 SER A CA 1
ATOM 2159 C C . SER A 1 273 ? 36.141 -9.875 -67.589 1.00 43.72 273 SER A C 1
ATOM 2161 O O . SER A 1 273 ? 35.800 -8.805 -68.081 1.00 43.72 273 SER A O 1
ATOM 2163 N N . GLN A 1 274 ? 37.367 -10.391 -67.684 1.00 42.56 274 GLN A N 1
ATOM 2164 C CA . GLN A 1 274 ? 38.189 -10.418 -68.900 1.00 42.56 274 GLN A CA 1
ATOM 2165 C C . GLN A 1 274 ? 39.585 -10.952 -68.550 1.00 42.56 274 GLN A C 1
ATOM 2167 O O . GLN A 1 274 ? 40.494 -10.208 -68.198 1.00 42.56 274 GLN A O 1
ATOM 2172 N N . VAL A 1 275 ? 39.758 -12.266 -68.685 1.00 39.78 275 VAL A N 1
ATOM 2173 C CA . VAL A 1 275 ? 41.064 -12.858 -68.995 1.00 39.78 275 VAL A CA 1
ATOM 2174 C C . VAL A 1 275 ? 40.863 -13.657 -70.281 1.00 39.78 275 VAL A C 1
ATOM 2176 O O . VAL A 1 275 ? 40.077 -14.606 -70.271 1.00 39.78 275 VAL A O 1
ATOM 2179 N N . PRO A 1 276 ? 41.500 -13.293 -71.406 1.00 43.88 276 PRO A N 1
ATOM 2180 C CA . PRO A 1 276 ? 41.442 -14.113 -72.602 1.00 43.88 276 PRO A CA 1
ATOM 2181 C C . PRO A 1 276 ? 42.387 -15.310 -72.437 1.00 43.88 276 PRO A C 1
ATOM 2183 O O . PRO A 1 276 ? 43.602 -15.155 -72.309 1.00 43.88 276 PRO A O 1
ATOM 2186 N N . LEU A 1 277 ? 41.822 -16.517 -72.459 1.00 38.59 277 LEU A N 1
ATOM 2187 C CA . LEU A 1 277 ? 42.564 -17.767 -72.611 1.00 38.59 277 LEU A CA 1
ATOM 2188 C C . LEU A 1 277 ? 43.170 -17.819 -74.022 1.00 38.59 277 LEU A C 1
ATOM 2190 O O . LEU A 1 277 ? 42.474 -18.085 -75.001 1.00 38.59 277 LEU A O 1
ATOM 2194 N N . LYS A 1 278 ? 44.480 -17.576 -74.129 1.00 41.69 278 LYS A N 1
ATOM 2195 C CA . LYS A 1 278 ? 45.274 -17.969 -75.299 1.00 41.69 278 LYS A CA 1
ATOM 2196 C C . LYS A 1 278 ? 45.512 -19.477 -75.224 1.00 41.69 278 LYS A C 1
ATOM 2198 O O . LYS A 1 278 ? 46.310 -19.945 -74.419 1.00 41.69 278 LYS A O 1
ATOM 2203 N N . ILE A 1 279 ? 44.811 -20.222 -76.071 1.00 47.69 279 ILE A N 1
ATOM 2204 C CA . ILE A 1 279 ? 45.132 -21.610 -76.398 1.00 47.69 279 ILE A CA 1
ATOM 2205 C C . ILE A 1 279 ? 46.148 -21.559 -77.543 1.00 47.69 279 ILE A C 1
ATOM 2207 O O . ILE A 1 279 ? 45.820 -21.100 -78.634 1.00 47.69 279 ILE A O 1
ATOM 2211 N N . SER A 1 280 ? 47.372 -22.026 -77.313 1.00 43.75 280 SER A N 1
ATOM 2212 C CA . SER A 1 280 ? 48.277 -22.424 -78.394 1.00 43.75 280 SER A CA 1
ATOM 2213 C C . SER A 1 280 ? 48.738 -23.842 -78.114 1.00 43.75 280 SER A C 1
ATOM 2215 O O . SER A 1 280 ? 49.496 -24.081 -77.174 1.00 43.75 280 SER A O 1
ATOM 2217 N N . GLY A 1 281 ? 48.207 -24.772 -78.904 1.00 36.47 281 GLY A N 1
ATOM 2218 C CA . GLY A 1 281 ? 48.613 -26.165 -78.891 1.00 36.47 281 GLY A CA 1
ATOM 2219 C C . GLY A 1 281 ? 50.023 -26.330 -79.445 1.00 36.47 281 GLY A C 1
ATOM 2220 O O . GLY A 1 281 ? 50.403 -25.694 -80.426 1.00 36.47 281 GLY A O 1
ATOM 2221 N N . SER A 1 282 ? 50.774 -27.215 -78.811 1.00 36.47 282 SER A N 1
ATOM 2222 C CA . SER A 1 282 ? 51.973 -27.833 -79.350 1.00 36.47 282 SER A CA 1
ATOM 2223 C C . SER A 1 282 ? 51.585 -29.209 -79.890 1.00 36.47 282 SER A C 1
ATOM 2225 O O . SER A 1 282 ? 51.345 -30.141 -79.132 1.00 36.47 282 SER A O 1
ATOM 2227 N N . ASN A 1 283 ? 51.520 -29.314 -81.213 1.00 40.25 283 ASN A N 1
ATOM 2228 C CA . ASN A 1 283 ? 51.704 -30.559 -81.949 1.00 40.25 283 ASN A CA 1
ATOM 2229 C C . ASN A 1 283 ? 52.886 -30.325 -82.882 1.00 40.25 283 ASN A C 1
ATOM 2231 O O . ASN A 1 283 ? 52.870 -29.310 -83.568 1.00 40.25 283 ASN A O 1
ATOM 2235 N N . VAL A 1 284 ? 53.858 -31.237 -82.860 1.00 40.75 284 VAL A N 1
ATOM 2236 C CA . VAL A 1 284 ? 54.674 -31.827 -83.949 1.00 40.75 284 VAL A CA 1
ATOM 2237 C C . VAL A 1 284 ? 55.761 -32.617 -83.189 1.00 40.75 284 VAL A C 1
ATOM 2239 O O . VAL A 1 284 ? 56.459 -32.028 -82.367 1.00 40.75 284 VAL A O 1
ATOM 2242 N N . ALA A 1 285 ? 55.629 -33.943 -83.107 1.00 41.28 285 ALA A N 1
ATOM 2243 C CA . ALA A 1 285 ? 56.208 -34.963 -84.001 1.00 41.28 285 ALA A CA 1
ATOM 2244 C C . ALA A 1 285 ? 57.721 -35.138 -83.814 1.00 41.28 285 ALA A C 1
ATOM 2246 O O . ALA A 1 285 ? 58.447 -34.126 -83.893 1.00 41.28 285 ALA A O 1
#

Foldseek 3Di:
DDPVLLVLLCVQCPPLDALQLDPDQALQFFAPLLLVSLLLSLCCSPQPVQWWKKKFWFALVLLVVLLVVLQVQVSLVVQCVVLVVPWFKKKFWFWDQPPPPPDDDRSGGIIIMMTTGHDPPDDPVVVVVSVCSRRPDPVVCPPVRIDIDQQAQVDWADDQNAIHGGPSRSSNVSCVRLVVRCVVSVVVPPPPDPVPQPPVVQVSSVSRGRSSPDDGHPSRVSRIDRPPRDSVSSSVSSNVNSVVSVVVVVVVVVVVVVVPDDPPPPPDPPPDDDDDDDDDDDDDD

pLDDT: mean 75.86, std 18.09, range [28.7, 96.06]

Radius of gyration: 29.21 Å; chains: 1; bounding box: 78×61×108 Å